Protein AF-A0A7C1PK20-F1 (afdb_monomer)

Radius of gyration: 32.22 Å; Cα contacts (8 Å, |Δi|>4): 128; chains: 1; bounding box: 62×64×86 Å

Structure (mmCIF, N/CA/C/O backbone):
data_AF-A0A7C1PK20-F1
#
_entry.id   AF-A0A7C1PK20-F1
#
loop_
_atom_site.group_PDB
_atom_site.id
_atom_site.type_symbol
_atom_site.label_atom_id
_atom_site.label_alt_id
_atom_site.label_comp_id
_atom_site.label_asym_id
_atom_site.label_entity_id
_atom_site.label_seq_id
_atom_site.pdbx_PDB_ins_code
_atom_site.Cartn_x
_atom_site.Cartn_y
_atom_site.Cartn_z
_atom_site.occupancy
_atom_site.B_iso_or_equiv
_atom_site.auth_seq_id
_atom_site.auth_comp_id
_atom_site.auth_asym_id
_atom_site.auth_atom_id
_atom_site.pdbx_PDB_model_num
ATOM 1 N N . MET A 1 1 ? 30.740 -39.767 -15.415 1.00 34.78 1 MET A N 1
ATOM 2 C CA . MET A 1 1 ? 29.292 -39.474 -15.406 1.00 34.78 1 MET A CA 1
ATOM 3 C C . MET A 1 1 ? 29.112 -37.977 -15.577 1.00 34.78 1 MET A C 1
ATOM 5 O O . MET A 1 1 ? 29.364 -37.230 -14.644 1.00 34.78 1 MET A O 1
ATOM 9 N N . SER A 1 2 ? 28.795 -37.550 -16.795 1.00 33.44 2 SER A N 1
ATOM 10 C CA . SER A 1 2 ? 28.497 -36.165 -17.160 1.00 33.44 2 SER A CA 1
ATOM 11 C C . SER A 1 2 ? 27.065 -35.822 -16.744 1.00 33.44 2 SER A C 1
ATOM 13 O O . SER A 1 2 ? 26.128 -36.564 -17.034 1.00 33.44 2 SER A O 1
ATOM 15 N N . THR A 1 3 ? 26.887 -34.710 -16.039 1.00 35.94 3 THR A N 1
ATOM 16 C CA . THR A 1 3 ? 25.574 -34.170 -15.678 1.00 35.94 3 THR A CA 1
ATOM 17 C C . THR A 1 3 ? 24.864 -33.675 -16.944 1.00 35.94 3 THR A C 1
ATOM 19 O O . THR A 1 3 ? 25.232 -32.666 -17.534 1.00 35.94 3 THR A O 1
ATOM 22 N N . LEU A 1 4 ? 23.848 -34.423 -17.387 1.00 41.00 4 LEU A N 1
ATOM 23 C CA . LEU A 1 4 ? 23.085 -34.233 -18.635 1.00 41.00 4 LEU A CA 1
ATOM 24 C C . LEU A 1 4 ? 22.113 -33.038 -18.636 1.00 41.00 4 LEU A C 1
ATOM 26 O O . LEU A 1 4 ? 21.343 -32.873 -19.579 1.00 41.00 4 LEU A O 1
ATOM 30 N N . PHE A 1 5 ? 22.154 -32.185 -17.615 1.00 42.69 5 PHE A N 1
ATOM 31 C CA . PHE A 1 5 ? 21.331 -30.983 -17.556 1.00 42.69 5 PHE A CA 1
ATOM 32 C C . PHE A 1 5 ? 22.208 -29.782 -17.208 1.00 42.69 5 PHE A C 1
ATOM 34 O O . PHE A 1 5 ? 22.742 -29.729 -16.097 1.00 42.69 5 PHE A O 1
ATOM 41 N N . PRO A 1 6 ? 22.362 -28.798 -18.112 1.00 36.88 6 PRO A N 1
ATOM 42 C CA . PRO A 1 6 ? 22.915 -27.515 -17.726 1.00 36.88 6 PRO A CA 1
ATOM 43 C C . PRO A 1 6 ? 21.894 -26.822 -16.815 1.00 36.88 6 PRO A C 1
ATOM 45 O O . PRO A 1 6 ? 20.943 -26.196 -17.280 1.00 36.88 6 PRO A O 1
ATOM 48 N N . THR A 1 7 ? 22.079 -26.913 -15.498 1.00 43.47 7 THR A N 1
ATOM 49 C CA . THR A 1 7 ? 21.429 -26.026 -14.521 1.00 43.47 7 THR A CA 1
ATOM 50 C C . THR A 1 7 ? 22.081 -24.648 -14.605 1.00 43.47 7 THR A C 1
ATOM 52 O O . THR A 1 7 ? 22.814 -24.228 -13.716 1.00 43.47 7 THR A O 1
ATOM 55 N N . ALA A 1 8 ? 21.886 -23.966 -15.728 1.00 44.94 8 ALA A N 1
ATOM 56 C CA . ALA A 1 8 ? 22.454 -22.652 -15.983 1.00 44.94 8 ALA A CA 1
ATOM 57 C C . ALA A 1 8 ? 21.445 -21.783 -16.731 1.00 44.94 8 ALA A C 1
ATOM 59 O O . ALA A 1 8 ? 21.635 -21.433 -17.890 1.00 44.94 8 ALA A O 1
ATOM 60 N N . LYS A 1 9 ? 20.366 -21.420 -16.038 1.00 47.28 9 LYS A N 1
ATOM 61 C CA . LYS A 1 9 ? 19.758 -20.097 -16.182 1.00 47.28 9 LYS A CA 1
ATOM 62 C C . LYS A 1 9 ? 19.354 -19.633 -14.791 1.00 47.28 9 LYS A C 1
ATOM 64 O O . LYS A 1 9 ? 18.218 -19.819 -14.365 1.00 47.28 9 LYS A O 1
ATOM 69 N N . SER A 1 10 ? 20.306 -19.043 -14.069 1.00 49.47 10 SER A N 1
ATOM 70 C CA . SER A 1 10 ? 19.999 -18.064 -13.027 1.00 49.47 10 SER A CA 1
ATOM 71 C C . SER A 1 10 ? 19.355 -16.867 -13.725 1.00 49.47 10 SER A C 1
ATOM 73 O O . SER A 1 10 ? 19.982 -15.853 -14.019 1.00 49.47 10 SER A O 1
ATOM 75 N N . THR A 1 11 ? 18.116 -17.043 -14.158 1.00 58.38 11 THR A N 1
ATOM 76 C CA . THR A 1 11 ? 17.331 -15.938 -14.666 1.00 58.38 11 THR A CA 1
ATOM 77 C C . THR A 1 11 ? 17.012 -15.130 -13.423 1.00 58.38 11 THR A C 1
ATOM 79 O O . THR A 1 11 ? 16.334 -15.653 -12.542 1.00 58.38 11 THR A O 1
ATOM 82 N N . ASP A 1 12 ? 17.525 -13.902 -13.326 1.00 70.31 12 ASP A N 1
ATOM 83 C CA . ASP A 1 12 ? 17.161 -12.902 -12.306 1.00 70.31 12 ASP A CA 1
ATOM 84 C C . ASP A 1 12 ? 15.683 -12.483 -12.464 1.00 70.31 12 ASP A C 1
ATOM 86 O O . ASP A 1 12 ? 15.336 -11.316 -12.651 1.00 70.31 12 ASP A O 1
ATOM 90 N N . LEU A 1 13 ? 14.805 -13.479 -12.523 1.00 75.94 13 LEU A N 1
ATOM 91 C CA . LEU A 1 13 ? 13.394 -13.389 -12.803 1.00 75.94 13 LEU A CA 1
ATOM 92 C C . LEU A 1 13 ? 12.681 -13.388 -11.460 1.00 75.94 13 LEU A C 1
ATOM 94 O O . LEU A 1 13 ? 12.683 -14.382 -10.737 1.00 75.94 13 LEU A O 1
ATOM 98 N N . ILE A 1 14 ? 12.054 -12.267 -11.138 1.00 82.44 14 ILE A N 1
ATOM 99 C CA . ILE A 1 14 ? 11.291 -12.108 -9.910 1.00 82.44 14 ILE A CA 1
ATOM 100 C C . ILE A 1 14 ? 9.874 -12.632 -10.177 1.00 82.44 14 ILE A C 1
ATOM 102 O O . ILE A 1 14 ? 9.172 -12.080 -11.033 1.00 82.44 14 ILE A O 1
ATOM 106 N N . PRO A 1 15 ? 9.427 -13.704 -9.496 1.00 83.69 15 PRO A N 1
ATOM 107 C CA . PRO A 1 15 ? 8.115 -14.289 -9.733 1.00 83.69 15 PRO A CA 1
ATOM 108 C C . PRO A 1 15 ? 7.006 -13.442 -9.095 1.00 83.69 15 PRO A C 1
ATOM 110 O O . PRO A 1 15 ? 6.946 -13.263 -7.879 1.00 83.69 15 PRO A O 1
ATOM 113 N N . ILE A 1 16 ? 6.049 -12.987 -9.906 1.00 81.69 16 ILE A N 1
ATOM 114 C CA . ILE A 1 16 ? 4.949 -12.103 -9.461 1.00 81.69 16 ILE A CA 1
ATOM 115 C C . ILE A 1 16 ? 3.648 -12.886 -9.228 1.00 81.69 16 ILE A C 1
ATOM 117 O O . ILE A 1 16 ? 2.689 -12.384 -8.641 1.00 81.69 16 ILE A O 1
ATOM 121 N N . GLY A 1 17 ? 3.651 -14.178 -9.562 1.00 79.25 17 GLY A N 1
ATOM 122 C CA . GLY A 1 17 ? 2.526 -15.098 -9.387 1.00 79.25 17 GLY A CA 1
ATOM 123 C C . GLY A 1 17 ? 1.816 -15.407 -10.703 1.00 79.25 17 GLY A C 1
ATOM 124 O O . GLY A 1 17 ? 2.102 -14.797 -11.726 1.00 79.25 17 GLY A O 1
ATOM 125 N N . ASN A 1 18 ? 0.918 -16.397 -10.685 1.00 79.69 18 ASN A N 1
ATOM 126 C CA . ASN A 1 18 ? 0.124 -16.839 -11.844 1.00 79.69 18 ASN A CA 1
ATOM 127 C C . ASN A 1 18 ? 0.954 -17.189 -13.102 1.00 79.69 18 ASN A C 1
ATOM 129 O O . ASN A 1 18 ? 0.490 -17.019 -14.226 1.00 79.69 18 ASN A O 1
ATOM 133 N N . GLY A 1 19 ? 2.192 -17.667 -12.920 1.00 80.44 19 GLY A N 1
ATOM 134 C CA . GLY A 1 19 ? 3.103 -17.984 -14.027 1.00 80.44 19 GLY A CA 1
ATOM 135 C C . GLY A 1 19 ? 3.762 -16.764 -14.680 1.00 80.44 19 GLY A C 1
ATOM 136 O O . GLY A 1 19 ? 4.384 -16.910 -15.732 1.00 80.44 19 GLY A O 1
ATOM 137 N N . PHE A 1 20 ? 3.642 -15.578 -14.075 1.00 85.25 20 PHE A N 1
ATOM 138 C CA . PHE A 1 20 ? 4.279 -14.349 -14.539 1.00 85.25 20 PHE A CA 1
ATOM 139 C C . PHE A 1 20 ? 5.549 -14.021 -13.754 1.00 85.25 20 PHE A C 1
ATOM 141 O O . PHE A 1 20 ? 5.626 -14.229 -12.537 1.00 85.25 20 PHE A O 1
ATOM 148 N N . GLY A 1 21 ? 6.526 -13.455 -14.458 1.00 84.94 21 GLY A N 1
ATOM 149 C CA . GLY A 1 21 ? 7.778 -12.974 -13.885 1.00 84.94 21 GLY A CA 1
ATOM 150 C C . GLY A 1 21 ? 8.215 -11.654 -14.510 1.00 84.94 21 GLY A C 1
ATOM 151 O O . GLY A 1 21 ? 7.897 -11.374 -15.667 1.00 84.94 21 GLY A O 1
ATOM 152 N N . LEU A 1 22 ? 8.941 -10.847 -13.739 1.00 85.69 22 LEU A N 1
ATOM 153 C CA . LEU A 1 22 ? 9.624 -9.659 -14.247 1.00 85.69 22 LEU A CA 1
ATOM 154 C C . LEU A 1 22 ? 11.127 -9.834 -14.141 1.00 85.69 22 LEU A C 1
ATOM 156 O O . LEU A 1 22 ? 11.630 -10.370 -13.157 1.00 85.69 22 LEU A O 1
ATOM 160 N N . LYS A 1 23 ? 11.837 -9.320 -15.138 1.00 85.19 23 LYS A N 1
ATOM 161 C CA . LYS A 1 23 ? 13.286 -9.174 -15.108 1.00 85.19 23 LYS A CA 1
ATOM 162 C C . LYS A 1 23 ? 13.633 -7.711 -15.319 1.00 85.19 23 LYS A C 1
ATOM 164 O O . LYS A 1 23 ? 13.168 -7.083 -16.271 1.00 85.19 23 LYS A O 1
ATOM 169 N N . LYS A 1 24 ? 14.453 -7.161 -14.431 1.00 81.88 24 LYS A N 1
ATOM 170 C CA . LYS A 1 24 ? 14.995 -5.813 -14.584 1.00 81.88 24 LYS A CA 1
ATOM 171 C C . LYS A 1 24 ? 16.321 -5.917 -15.341 1.00 81.88 24 LYS A C 1
ATOM 173 O O . LYS A 1 24 ? 17.254 -6.545 -14.853 1.00 81.88 24 LYS A O 1
ATOM 178 N N . ILE A 1 25 ? 16.400 -5.330 -16.535 1.00 81.81 25 ILE A N 1
ATOM 179 C CA . ILE A 1 25 ? 17.646 -5.251 -17.307 1.00 81.81 25 ILE A CA 1
ATOM 180 C C . ILE A 1 25 ? 18.236 -3.855 -17.124 1.00 81.81 25 ILE A C 1
ATOM 182 O O . ILE A 1 25 ? 17.763 -2.876 -17.707 1.00 81.81 25 ILE A O 1
ATOM 186 N N . GLY A 1 26 ? 19.282 -3.775 -16.299 1.00 75.62 26 GLY A N 1
ATOM 187 C CA . GLY A 1 26 ? 19.920 -2.509 -15.937 1.00 75.62 26 GLY A CA 1
ATOM 188 C C . GLY A 1 26 ? 18.953 -1.572 -15.213 1.00 75.62 26 GLY A C 1
ATOM 189 O O . GLY A 1 26 ? 18.072 -2.023 -14.486 1.00 75.62 26 GLY A O 1
ATOM 190 N N . ASP A 1 27 ? 19.095 -0.262 -15.413 1.00 71.62 27 ASP A N 1
ATOM 191 C CA . ASP A 1 27 ? 18.178 0.729 -14.832 1.00 71.62 27 ASP A CA 1
ATOM 192 C C . ASP A 1 27 ? 17.074 1.212 -15.774 1.00 71.62 27 ASP A C 1
ATOM 194 O O . ASP A 1 27 ? 16.114 1.824 -15.300 1.00 71.62 27 ASP A O 1
ATOM 198 N N . ASP A 1 28 ? 17.163 0.887 -17.064 1.00 79.94 28 ASP A N 1
ATOM 199 C CA . ASP A 1 28 ? 16.332 1.502 -18.102 1.00 79.94 28 ASP A CA 1
ATOM 200 C C . ASP A 1 28 ? 15.231 0.602 -18.660 1.00 79.94 28 ASP A C 1
ATOM 202 O O . ASP A 1 28 ? 14.291 1.127 -19.256 1.00 79.94 28 ASP A O 1
ATOM 206 N N . ARG A 1 29 ? 15.301 -0.728 -18.504 1.00 84.75 29 ARG A N 1
ATOM 207 C CA . ARG A 1 29 ? 14.347 -1.645 -19.152 1.00 84.75 29 ARG A CA 1
ATOM 208 C C . ARG A 1 29 ? 13.825 -2.720 -18.214 1.00 84.75 29 ARG A C 1
ATOM 210 O O . ARG A 1 29 ? 14.545 -3.256 -17.373 1.00 84.75 29 ARG A O 1
ATOM 217 N N . ILE A 1 30 ? 12.551 -3.041 -18.394 1.00 87.12 30 ILE A N 1
ATOM 218 C CA . ILE A 1 30 ? 11.842 -4.085 -17.664 1.00 87.12 30 ILE A CA 1
ATOM 219 C C . ILE A 1 30 ? 11.255 -5.054 -18.679 1.00 87.12 30 ILE A C 1
ATOM 221 O O . ILE A 1 30 ? 10.560 -4.655 -19.613 1.00 87.12 30 ILE A O 1
ATOM 225 N N . GLU A 1 31 ? 11.523 -6.332 -18.476 1.00 87.94 31 GLU A N 1
ATOM 226 C CA . GLU A 1 31 ? 11.017 -7.414 -19.303 1.00 87.94 31 GLU A CA 1
ATOM 227 C C . GLU A 1 31 ? 9.953 -8.203 -18.549 1.00 87.94 31 GLU A C 1
ATOM 229 O O . GLU A 1 31 ? 10.136 -8.589 -17.393 1.00 87.94 31 GLU A O 1
ATOM 234 N N . PHE A 1 32 ? 8.835 -8.444 -19.224 1.00 86.81 32 PHE A N 1
ATOM 235 C CA . PHE A 1 32 ? 7.699 -9.189 -18.710 1.00 86.81 32 PHE A CA 1
ATOM 236 C C . PHE A 1 32 ? 7.613 -10.559 -19.349 1.00 86.81 32 PHE A C 1
ATOM 238 O O . PHE A 1 32 ? 7.551 -10.680 -20.573 1.00 86.81 32 PHE A O 1
ATOM 245 N N . TYR A 1 33 ? 7.557 -11.580 -18.503 1.00 86.00 33 TYR A N 1
ATOM 246 C CA . TYR A 1 33 ? 7.538 -12.975 -18.901 1.00 86.00 33 TYR A CA 1
ATOM 247 C C . TYR A 1 33 ? 6.261 -13.666 -18.443 1.00 86.00 33 TYR A C 1
ATOM 249 O O . TYR A 1 33 ? 5.761 -13.426 -17.343 1.00 86.00 33 TYR A O 1
ATOM 257 N N . ARG A 1 34 ? 5.788 -14.602 -19.265 1.00 84.81 34 ARG A N 1
ATOM 258 C CA . ARG A 1 34 ? 4.752 -15.577 -18.914 1.00 84.81 34 ARG A CA 1
ATOM 259 C C . ARG A 1 34 ? 5.272 -16.970 -19.243 1.00 84.81 34 ARG A C 1
ATOM 261 O O . ARG A 1 34 ? 5.561 -17.232 -20.407 1.00 84.81 34 ARG A O 1
ATOM 268 N N . PHE A 1 35 ? 5.380 -17.846 -18.245 1.00 80.31 35 PHE A N 1
ATOM 269 C CA . PHE A 1 35 ? 5.929 -19.203 -18.393 1.00 80.31 35 PHE A CA 1
ATOM 270 C C . PHE A 1 35 ? 7.219 -19.228 -19.237 1.00 80.31 35 PHE A C 1
ATOM 272 O O . PHE A 1 35 ? 7.309 -19.954 -20.222 1.00 80.31 35 PHE A O 1
ATOM 279 N N . ASP A 1 36 ? 8.180 -18.368 -18.881 1.00 77.88 36 ASP A N 1
ATOM 280 C CA . ASP A 1 36 ? 9.500 -18.249 -19.529 1.00 77.88 36 ASP A CA 1
ATOM 281 C C . ASP A 1 36 ? 9.498 -17.697 -20.974 1.00 77.88 36 ASP A C 1
ATOM 28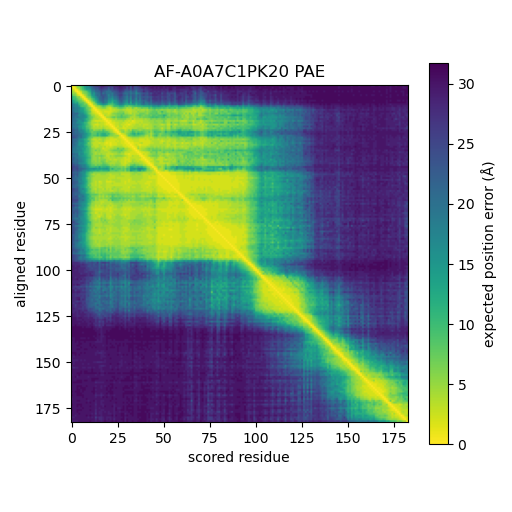3 O O . ASP A 1 36 ? 10.538 -17.592 -21.621 1.00 77.88 36 ASP A O 1
ATOM 287 N N . LYS A 1 37 ? 8.339 -17.257 -21.486 1.00 82.12 37 LYS A N 1
ATOM 288 C CA . LYS A 1 37 ? 8.231 -16.532 -22.761 1.00 82.12 37 LYS A CA 1
ATOM 289 C C . LYS A 1 37 ? 8.150 -15.029 -22.529 1.00 82.12 37 LYS A C 1
ATOM 291 O O . LYS A 1 37 ? 7.281 -14.567 -21.787 1.00 82.12 37 LYS A O 1
ATOM 296 N N . LEU A 1 38 ? 9.022 -14.277 -23.199 1.00 84.12 38 LEU A N 1
ATOM 297 C CA . LEU A 1 38 ? 8.996 -12.816 -23.204 1.00 84.12 38 LEU A CA 1
ATOM 298 C C . LEU A 1 38 ? 7.710 -12.327 -23.885 1.00 84.12 38 LEU A C 1
ATOM 300 O O . LEU A 1 38 ? 7.425 -12.693 -25.022 1.00 84.12 38 LEU A O 1
ATOM 304 N N . GLN A 1 39 ? 6.935 -11.516 -23.175 1.00 85.12 39 GLN A N 1
ATOM 305 C CA . GLN A 1 39 ? 5.681 -10.932 -23.653 1.00 85.12 39 GLN A CA 1
ATOM 306 C C . GLN A 1 39 ? 5.867 -9.471 -24.052 1.00 85.12 39 GLN A C 1
ATOM 308 O O . GLN A 1 39 ? 5.409 -9.044 -25.107 1.00 85.12 39 GLN A O 1
ATOM 313 N N . LYS A 1 40 ? 6.522 -8.687 -23.190 1.00 83.44 40 LYS A N 1
ATOM 314 C CA . LYS A 1 40 ? 6.651 -7.243 -23.380 1.00 83.44 40 LYS A CA 1
ATOM 315 C C . LYS A 1 40 ? 7.958 -6.743 -22.788 1.00 83.44 40 LYS A C 1
ATOM 317 O O . LYS A 1 40 ? 8.347 -7.162 -21.701 1.00 83.44 40 LYS A O 1
ATOM 322 N N . VAL A 1 41 ? 8.594 -5.815 -23.491 1.00 85.25 41 VAL A N 1
ATOM 323 C CA . VAL A 1 41 ? 9.715 -5.025 -22.981 1.00 85.25 41 VAL A CA 1
ATOM 324 C C . VAL A 1 41 ? 9.212 -3.602 -22.815 1.00 85.25 41 VAL A C 1
ATOM 326 O O . VAL A 1 41 ? 8.655 -3.032 -23.752 1.00 85.25 41 VAL A O 1
ATOM 329 N N . VAL A 1 42 ? 9.368 -3.046 -21.620 1.00 84.81 42 VAL A N 1
ATOM 330 C CA . VAL A 1 42 ? 8.902 -1.700 -21.289 1.00 84.81 42 VAL A CA 1
ATOM 331 C C . VAL A 1 42 ? 10.082 -0.876 -20.790 1.00 84.81 42 VAL A C 1
ATOM 333 O O . VAL A 1 42 ? 10.816 -1.331 -19.905 1.00 84.81 42 VAL A O 1
ATOM 336 N N . PRO A 1 43 ? 10.299 0.329 -21.337 1.00 82.56 43 PRO A N 1
ATOM 337 C CA . PRO A 1 43 ? 11.301 1.227 -20.800 1.00 82.56 43 PRO A CA 1
ATOM 338 C C . PRO A 1 43 ? 10.830 1.798 -19.454 1.00 82.56 43 PRO A C 1
ATOM 340 O O . PRO A 1 43 ? 9.656 2.097 -19.253 1.00 82.56 43 PRO A O 1
ATOM 343 N N . ARG A 1 44 ? 11.754 1.976 -18.510 1.00 77.00 44 ARG A N 1
ATOM 344 C CA . ARG A 1 44 ? 11.476 2.606 -17.209 1.00 77.00 44 ARG A CA 1
ATOM 345 C C . ARG A 1 44 ? 11.287 4.125 -17.338 1.00 77.00 44 ARG A C 1
ATOM 347 O O . ARG A 1 44 ? 10.635 4.741 -16.496 1.00 77.00 44 ARG A O 1
ATOM 354 N N . LYS A 1 45 ? 11.864 4.723 -18.385 1.00 76.19 45 LYS A N 1
ATOM 355 C CA . LYS A 1 45 ? 11.728 6.134 -18.777 1.00 76.19 45 LYS A CA 1
ATOM 356 C C . LYS A 1 45 ? 11.317 6.183 -20.258 1.00 76.19 45 LYS A C 1
ATOM 358 O O . LYS A 1 45 ? 12.022 5.565 -21.050 1.00 76.19 45 LYS A O 1
ATOM 363 N N . PRO A 1 46 ? 10.257 6.902 -20.669 1.00 62.56 46 PRO A N 1
ATOM 364 C CA . PRO A 1 46 ? 9.461 7.887 -19.930 1.00 62.56 46 PRO A CA 1
ATOM 365 C C . PRO A 1 46 ? 8.533 7.275 -18.869 1.00 62.56 46 PRO A C 1
ATOM 367 O O . PRO A 1 46 ? 8.158 6.109 -18.922 1.00 62.56 46 PRO A O 1
ATOM 370 N N . GLN A 1 47 ? 8.166 8.082 -17.870 1.00 76.00 47 GLN A N 1
ATOM 371 C CA . GLN A 1 47 ? 7.452 7.604 -16.679 1.00 76.00 47 GLN A CA 1
ATOM 372 C C . GLN A 1 47 ? 6.005 7.158 -16.971 1.00 76.00 47 GLN A C 1
ATOM 374 O O . GLN A 1 47 ? 5.436 6.407 -16.182 1.00 76.00 47 GLN A O 1
ATOM 379 N N . ILE A 1 48 ? 5.413 7.604 -18.086 1.00 85.38 48 ILE A N 1
ATOM 380 C CA . ILE A 1 48 ? 4.019 7.312 -18.460 1.00 85.38 48 ILE A CA 1
ATOM 381 C C . ILE A 1 48 ? 3.866 5.852 -18.897 1.00 85.38 48 ILE A C 1
ATOM 383 O O . ILE A 1 48 ? 3.046 5.140 -18.322 1.00 85.38 48 ILE A O 1
ATOM 387 N N . ASP A 1 49 ? 4.702 5.380 -19.827 1.00 86.00 49 ASP A N 1
ATOM 388 C CA . ASP A 1 49 ? 4.660 3.997 -20.329 1.00 86.00 49 ASP A CA 1
ATOM 389 C C . ASP A 1 49 ? 4.864 2.980 -19.205 1.00 86.00 49 ASP A C 1
ATOM 391 O O . ASP A 1 49 ? 4.173 1.962 -19.125 1.00 86.00 49 ASP A O 1
ATOM 395 N N . PHE A 1 50 ? 5.778 3.295 -18.285 1.00 88.38 50 PHE A N 1
ATOM 396 C CA . PHE A 1 50 ? 6.013 2.493 -17.094 1.00 88.38 50 PHE A CA 1
ATOM 397 C C . PHE A 1 50 ? 4.784 2.448 -16.172 1.00 88.38 50 PHE A C 1
ATOM 399 O O . PHE A 1 50 ? 4.395 1.371 -15.722 1.00 88.38 50 PHE A O 1
ATOM 406 N N . ARG A 1 51 ? 4.137 3.590 -15.902 1.00 88.8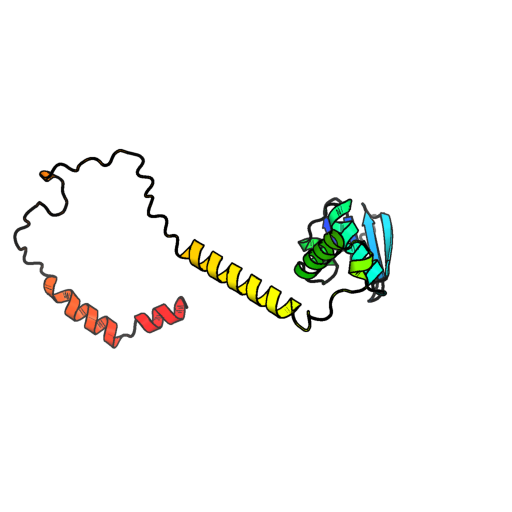1 51 ARG A N 1
ATOM 407 C CA . ARG A 1 51 ? 2.922 3.644 -15.067 1.00 88.81 51 ARG A CA 1
ATOM 408 C C . ARG A 1 51 ? 1.762 2.881 -15.697 1.00 88.81 51 ARG A C 1
ATOM 410 O O . ARG A 1 51 ? 1.101 2.117 -14.999 1.00 88.81 51 ARG A O 1
ATOM 417 N N . LEU A 1 52 ? 1.548 3.049 -17.002 1.00 90.19 52 LEU A N 1
ATOM 418 C CA . LEU A 1 52 ? 0.535 2.308 -17.754 1.00 90.19 52 LEU A CA 1
ATOM 419 C C . LEU A 1 52 ? 0.782 0.804 -17.667 1.00 90.19 52 LEU A C 1
ATOM 421 O O . LEU A 1 52 ? -0.132 0.044 -17.366 1.00 90.19 52 LEU A O 1
ATOM 425 N N . PHE A 1 53 ? 2.036 0.379 -17.827 1.00 90.88 53 PHE A N 1
ATOM 426 C CA . PHE A 1 53 ? 2.406 -1.022 -17.675 1.00 90.88 53 PHE A CA 1
ATOM 427 C C . PHE A 1 53 ? 2.103 -1.566 -16.270 1.00 90.88 53 PHE A C 1
ATOM 429 O O . PHE A 1 53 ? 1.545 -2.652 -16.141 1.00 90.88 53 PHE A O 1
ATOM 436 N N . VAL A 1 54 ? 2.411 -0.813 -15.211 1.00 89.81 54 VAL A N 1
ATOM 437 C CA . VAL A 1 54 ? 2.093 -1.212 -13.828 1.00 89.81 54 VAL A CA 1
ATOM 438 C C . VAL A 1 54 ? 0.580 -1.344 -13.606 1.00 89.81 54 VAL A C 1
ATOM 440 O O . VAL A 1 54 ? 0.135 -2.283 -12.943 1.00 89.81 54 VAL A O 1
ATOM 443 N N . ILE A 1 55 ? -0.215 -0.440 -14.182 1.00 89.94 55 ILE A N 1
ATOM 444 C CA . ILE A 1 55 ? -1.682 -0.488 -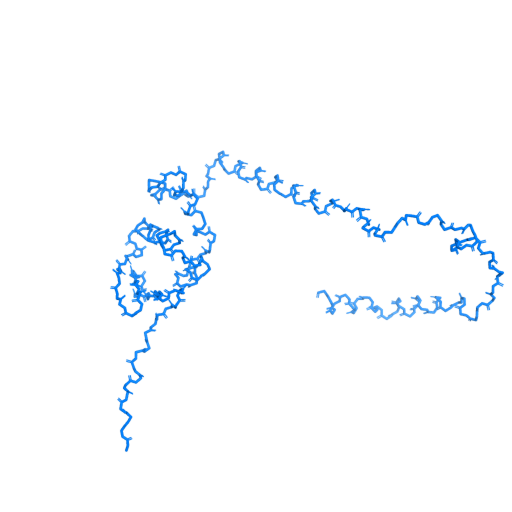14.119 1.00 89.94 55 ILE A CA 1
ATOM 445 C C . ILE A 1 55 ? -2.223 -1.716 -14.862 1.00 89.94 55 ILE A C 1
ATOM 447 O O . ILE A 1 55 ? -3.071 -2.426 -14.316 1.00 89.94 55 ILE A O 1
ATOM 451 N N . ASP A 1 56 ? -1.692 -2.021 -16.049 1.00 90.69 56 ASP A N 1
ATOM 452 C CA . ASP A 1 56 ? -2.048 -3.223 -16.810 1.00 90.69 56 ASP A CA 1
ATOM 453 C C . ASP A 1 56 ? -1.756 -4.502 -16.013 1.00 90.69 56 ASP A C 1
ATOM 455 O O . ASP A 1 56 ? -2.595 -5.404 -15.961 1.00 90.69 56 ASP A O 1
ATOM 459 N N . LEU A 1 57 ? -0.599 -4.584 -15.343 1.00 89.00 57 LEU A N 1
ATOM 460 C CA . LEU A 1 57 ? -0.248 -5.719 -14.478 1.00 89.00 57 LEU A CA 1
ATOM 461 C C . LEU A 1 57 ? -1.267 -5.928 -13.352 1.00 89.00 57 LEU A C 1
ATOM 463 O O . LEU A 1 57 ? -1.650 -7.063 -13.062 1.00 89.00 57 LEU A O 1
ATOM 467 N N . ALA A 1 58 ? -1.722 -4.843 -12.726 1.00 89.00 58 ALA A N 1
ATOM 468 C CA . ALA A 1 58 ? -2.673 -4.915 -11.625 1.00 89.00 58 ALA A CA 1
ATOM 469 C C . ALA A 1 58 ? -4.099 -5.252 -12.096 1.00 89.00 58 ALA A C 1
ATOM 471 O O . ALA A 1 58 ? -4.769 -6.065 -11.461 1.00 89.00 58 ALA A O 1
ATOM 472 N N . ARG A 1 59 ? -4.568 -4.649 -13.198 1.00 88.00 59 ARG A N 1
ATOM 473 C CA . ARG A 1 59 ? -5.960 -4.769 -13.663 1.00 88.00 59 ARG A CA 1
ATOM 474 C C . ARG A 1 59 ? -6.175 -5.946 -14.611 1.00 88.00 59 ARG A C 1
ATOM 476 O O . ARG A 1 59 ? -7.072 -6.749 -14.382 1.00 88.00 59 ARG A O 1
ATOM 483 N N . SER A 1 60 ? -5.363 -6.049 -15.659 1.00 84.81 60 SER A N 1
ATOM 484 C CA . SER A 1 60 ? -5.562 -7.015 -16.748 1.00 84.81 60 SER A CA 1
ATOM 485 C C . SER A 1 60 ? -5.060 -8.406 -16.375 1.00 84.81 60 SER A C 1
ATOM 487 O O . SER A 1 60 ? -5.685 -9.407 -16.710 1.00 84.81 60 SER A O 1
ATOM 489 N N . TYR A 1 61 ? -3.946 -8.475 -15.644 1.00 82.75 61 TYR A N 1
ATOM 490 C CA . TYR A 1 61 ? -3.342 -9.741 -15.218 1.00 82.75 61 TYR A CA 1
ATOM 491 C C . TYR A 1 61 ? -3.723 -10.150 -13.785 1.00 82.75 61 TYR A C 1
ATOM 493 O O . TYR A 1 61 ? -3.303 -11.213 -13.324 1.00 82.75 61 TYR A O 1
ATOM 501 N N . ALA A 1 62 ? -4.519 -9.323 -13.089 1.00 83.50 62 ALA A N 1
ATOM 502 C CA . ALA A 1 62 ? -4.989 -9.538 -11.717 1.00 83.50 62 ALA A CA 1
ATOM 503 C C . ALA A 1 62 ? -3.861 -9.921 -10.734 1.00 83.50 62 ALA A C 1
ATOM 505 O O . ALA A 1 62 ? -4.025 -10.768 -9.849 1.00 83.50 62 ALA A O 1
ATOM 506 N N . LEU A 1 63 ? -2.678 -9.324 -10.909 1.00 86.25 63 LEU A N 1
ATOM 507 C CA . LEU A 1 63 ? -1.504 -9.628 -10.098 1.00 86.25 63 LEU A CA 1
ATOM 508 C C . LEU A 1 63 ? -1.545 -8.883 -8.759 1.00 86.25 63 LEU A C 1
ATOM 510 O O . LEU A 1 63 ? -2.042 -7.762 -8.638 1.00 86.25 63 LEU A O 1
ATOM 514 N N . LYS A 1 64 ? -0.978 -9.504 -7.721 1.00 89.19 64 LYS A N 1
ATOM 515 C CA . LYS A 1 64 ? -0.949 -8.918 -6.375 1.00 89.19 64 LYS A CA 1
ATOM 516 C C . LYS A 1 64 ? -0.035 -7.689 -6.350 1.00 89.19 64 LYS A C 1
ATOM 518 O O . LYS A 1 64 ? 1.164 -7.809 -6.597 1.00 89.19 64 LYS A O 1
ATOM 523 N N . LYS A 1 65 ? -0.576 -6.538 -5.932 1.00 89.88 65 LYS A N 1
ATOM 524 C CA . LYS A 1 65 ? 0.146 -5.251 -5.843 1.00 89.88 65 LYS A CA 1
ATOM 525 C C . LYS A 1 65 ? 1.450 -5.341 -5.040 1.00 89.88 65 LYS A C 1
ATOM 527 O O . LYS A 1 65 ? 2.449 -4.773 -5.457 1.00 89.88 65 LYS A O 1
ATOM 532 N N . ASN A 1 66 ? 1.468 -6.117 -3.951 1.00 89.25 66 ASN A N 1
ATOM 533 C CA . ASN A 1 66 ? 2.672 -6.340 -3.135 1.00 89.25 66 ASN A CA 1
ATOM 534 C C . ASN A 1 66 ? 3.826 -6.950 -3.944 1.00 89.25 66 ASN A C 1
ATOM 536 O O . ASN A 1 66 ? 4.960 -6.507 -3.825 1.00 89.25 66 ASN A O 1
ATOM 540 N N . LYS A 1 67 ? 3.531 -7.940 -4.794 1.00 88.50 67 LYS A N 1
ATOM 541 C CA . LYS A 1 67 ? 4.554 -8.628 -5.590 1.00 88.50 67 LYS A CA 1
ATOM 542 C C . LYS A 1 67 ? 5.060 -7.761 -6.738 1.00 88.50 67 LYS A C 1
ATOM 544 O O . LYS A 1 67 ? 6.237 -7.802 -7.066 1.00 88.50 67 LYS A O 1
ATOM 549 N N . ILE A 1 68 ? 4.176 -6.955 -7.329 1.00 88.62 68 ILE A N 1
ATOM 550 C CA . ILE A 1 68 ? 4.562 -5.953 -8.331 1.00 88.62 68 ILE A CA 1
ATOM 551 C C . ILE A 1 68 ? 5.485 -4.907 -7.692 1.00 88.62 68 ILE A C 1
ATOM 553 O O . ILE A 1 68 ? 6.516 -4.569 -8.266 1.00 88.62 68 ILE A O 1
ATOM 557 N N . 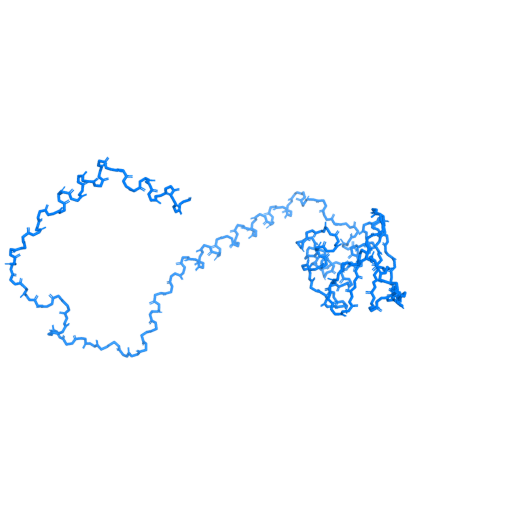ALA A 1 69 ? 5.127 -4.424 -6.499 1.00 89.25 69 ALA A N 1
ATOM 558 C CA . ALA A 1 69 ? 5.897 -3.446 -5.739 1.00 89.25 69 ALA A CA 1
ATOM 559 C C . ALA A 1 69 ? 7.313 -3.945 -5.424 1.00 89.25 69 ALA A C 1
ATOM 561 O O . ALA A 1 69 ? 8.286 -3.249 -5.709 1.00 89.25 69 ALA A O 1
ATOM 562 N N . GLU A 1 70 ? 7.422 -5.174 -4.918 1.00 88.19 70 GLU A N 1
ATOM 563 C CA . GLU A 1 70 ? 8.694 -5.835 -4.625 1.00 88.19 70 GLU A CA 1
ATOM 564 C C . GLU A 1 70 ? 9.544 -6.026 -5.889 1.00 88.19 70 GLU A C 1
ATOM 566 O O . GLU A 1 70 ? 10.705 -5.626 -5.919 1.00 88.19 70 GLU A O 1
ATOM 571 N N . ALA A 1 71 ? 8.952 -6.544 -6.970 1.00 86.00 71 ALA A N 1
ATOM 572 C CA . ALA A 1 71 ? 9.674 -6.817 -8.211 1.00 86.00 71 ALA A CA 1
ATOM 573 C C . ALA A 1 71 ? 10.179 -5.556 -8.929 1.00 86.00 71 ALA A C 1
ATOM 575 O O . ALA A 1 71 ? 11.203 -5.589 -9.608 1.00 86.00 71 ALA A O 1
ATOM 576 N N . LEU A 1 72 ? 9.453 -4.444 -8.805 1.00 84.94 72 LEU A N 1
ATOM 577 C CA . LEU A 1 72 ? 9.785 -3.181 -9.467 1.00 84.94 72 LEU A CA 1
ATOM 578 C C . LEU A 1 72 ? 10.502 -2.179 -8.550 1.00 84.94 72 LEU A C 1
ATOM 580 O O . LEU A 1 72 ? 10.930 -1.127 -9.029 1.00 84.94 72 LEU A O 1
ATOM 584 N N . GLY A 1 73 ? 10.639 -2.483 -7.255 1.00 85.00 73 GLY A N 1
ATOM 585 C CA . GLY A 1 73 ? 11.236 -1.585 -6.265 1.00 85.00 73 GLY A CA 1
ATOM 586 C C . GLY A 1 73 ? 10.459 -0.275 -6.089 1.00 85.00 73 GLY A C 1
ATOM 587 O O . GLY A 1 73 ? 11.062 0.786 -5.939 1.00 85.00 73 GLY A O 1
ATOM 588 N N . ILE A 1 74 ? 9.127 -0.326 -6.165 1.00 88.31 74 ILE A N 1
ATOM 589 C CA . ILE A 1 74 ? 8.223 0.825 -5.990 1.00 88.31 74 ILE A CA 1
ATOM 590 C C . ILE A 1 74 ? 7.334 0.618 -4.767 1.00 88.31 74 ILE A C 1
ATOM 592 O O . ILE A 1 74 ? 6.995 -0.509 -4.421 1.00 88.31 74 ILE A O 1
ATOM 596 N N . SER A 1 75 ? 6.914 1.706 -4.117 1.00 87.88 75 SER A N 1
ATOM 597 C CA . SER A 1 75 ? 5.961 1.605 -3.008 1.00 87.88 75 SER A CA 1
ATOM 598 C C . SER A 1 75 ? 4.606 1.109 -3.512 1.00 87.88 75 SER A C 1
ATOM 600 O O . SER A 1 75 ? 4.077 1.618 -4.503 1.00 87.88 75 SER A O 1
ATOM 602 N N . ARG A 1 76 ? 3.997 0.168 -2.781 1.00 88.62 76 ARG A N 1
ATOM 603 C CA . ARG A 1 76 ? 2.612 -0.273 -3.013 1.00 88.62 76 ARG A CA 1
ATOM 604 C C . ARG A 1 76 ? 1.649 0.918 -3.083 1.00 88.62 76 ARG A C 1
ATOM 606 O O . ARG A 1 76 ? 0.793 0.952 -3.959 1.00 88.62 76 ARG A O 1
ATOM 613 N N . GLN A 1 77 ? 1.837 1.915 -2.219 1.00 85.88 77 GLN A N 1
ATOM 614 C CA . GLN A 1 77 ? 0.997 3.112 -2.176 1.00 85.88 77 GLN A CA 1
ATOM 615 C C . GLN A 1 77 ? 1.078 3.930 -3.474 1.00 85.88 77 GLN A C 1
ATOM 617 O O . GLN A 1 77 ? 0.102 4.554 -3.879 1.00 85.88 77 GLN A O 1
ATOM 622 N N . SER A 1 78 ? 2.226 3.919 -4.159 1.00 87.50 78 SER A N 1
ATOM 623 C CA . SER A 1 78 ? 2.362 4.576 -5.463 1.00 87.50 78 SER A CA 1
ATOM 624 C C . SER A 1 78 ? 1.535 3.873 -6.538 1.00 87.50 78 SER A C 1
ATOM 626 O O . SER A 1 78 ? 0.939 4.551 -7.368 1.00 87.50 78 SER A O 1
ATOM 628 N N . ILE A 1 79 ? 1.461 2.538 -6.496 1.00 90.00 79 ILE A N 1
ATOM 629 C CA . ILE A 1 79 ? 0.608 1.745 -7.393 1.00 90.00 79 ILE A CA 1
ATOM 630 C C . ILE A 1 79 ? -0.865 2.090 -7.156 1.00 90.00 79 ILE A C 1
ATOM 632 O O . ILE A 1 79 ? -1.595 2.309 -8.119 1.00 90.00 79 ILE A O 1
ATOM 636 N N . ASP A 1 80 ? -1.283 2.175 -5.890 1.00 88.94 80 ASP A N 1
ATOM 637 C CA . ASP A 1 80 ? -2.649 2.559 -5.519 1.00 88.94 80 ASP A CA 1
ATOM 638 C C . ASP A 1 80 ? -2.988 3.969 -6.033 1.00 88.94 80 ASP A C 1
ATOM 640 O O . ASP A 1 80 ? -3.960 4.135 -6.762 1.00 88.94 80 ASP A O 1
ATOM 644 N N . ASN A 1 81 ? -2.111 4.952 -5.803 1.00 87.88 81 ASN A N 1
ATOM 645 C CA . ASN A 1 81 ? -2.295 6.315 -6.308 1.00 87.88 81 ASN A CA 1
ATOM 646 C C . ASN A 1 81 ? -2.415 6.371 -7.844 1.00 87.88 81 ASN A C 1
ATOM 648 O O . ASN A 1 81 ? -3.258 7.081 -8.384 1.00 87.88 81 ASN A O 1
ATOM 652 N N . TRP A 1 82 ? -1.589 5.620 -8.580 1.00 89.88 82 TRP A N 1
ATOM 653 C CA . TRP A 1 82 ? -1.689 5.589 -10.044 1.00 89.88 82 TRP A CA 1
ATOM 654 C C . TRP A 1 82 ? -2.979 4.933 -10.530 1.00 89.88 82 TRP A C 1
ATOM 656 O O . TRP A 1 82 ? -3.551 5.409 -11.507 1.00 89.88 82 TRP A O 1
ATOM 666 N N . LEU A 1 83 ? -3.450 3.882 -9.855 1.00 90.44 83 LEU A N 1
ATOM 667 C CA . LEU A 1 83 ? -4.741 3.264 -10.155 1.00 90.44 83 LEU A CA 1
ATOM 668 C C . LEU A 1 83 ? -5.897 4.240 -9.913 1.00 90.44 83 LEU A C 1
ATOM 670 O O . LEU A 1 83 ? -6.775 4.342 -10.766 1.00 90.44 83 LEU A O 1
ATOM 674 N N . ASP A 1 84 ? -5.863 4.989 -8.811 1.00 87.56 84 ASP A N 1
ATOM 675 C CA . ASP A 1 84 ? -6.898 5.967 -8.465 1.00 87.56 84 ASP A CA 1
ATOM 676 C C . ASP A 1 84 ? -6.928 7.131 -9.463 1.00 87.56 84 ASP A C 1
ATOM 678 O O . ASP A 1 84 ? -7.986 7.489 -9.987 1.00 87.56 84 ASP A O 1
ATOM 682 N N . ILE A 1 85 ? -5.756 7.685 -9.797 1.00 86.62 85 ILE A N 1
ATOM 683 C CA . ILE A 1 85 ? -5.620 8.741 -10.810 1.00 86.62 85 ILE A CA 1
ATOM 684 C C . ILE A 1 85 ? -6.120 8.243 -12.168 1.00 86.62 85 ILE A C 1
ATOM 686 O O . ILE A 1 85 ? -6.860 8.952 -12.850 1.00 86.62 85 ILE A O 1
ATOM 690 N N . TYR A 1 86 ? -5.742 7.026 -12.559 1.00 89.75 86 TYR A N 1
ATOM 691 C CA . TYR A 1 86 ? -6.174 6.436 -13.821 1.00 89.75 86 TYR A CA 1
ATOM 692 C C . TYR A 1 86 ? -7.683 6.177 -13.849 1.00 89.75 86 TYR A C 1
ATOM 694 O O . TYR A 1 86 ? -8.318 6.384 -14.878 1.00 89.75 86 TYR A O 1
ATOM 702 N N . HIS A 1 87 ? -8.283 5.780 -12.725 1.00 88.12 87 HIS A N 1
ATOM 703 C CA . HIS A 1 87 ? -9.731 5.619 -12.619 1.00 88.12 87 HIS A CA 1
ATOM 704 C C . HIS A 1 87 ? -10.473 6.958 -12.760 1.00 88.12 87 HIS A C 1
ATOM 706 O O . HIS A 1 87 ? -11.536 7.005 -13.373 1.00 88.12 87 HIS A O 1
ATOM 712 N N . GLN A 1 88 ? -9.927 8.047 -12.210 1.00 84.75 88 GLN A N 1
ATOM 713 C CA . GLN A 1 88 ? -10.561 9.371 -12.247 1.00 84.75 88 GLN A CA 1
ATOM 714 C C . GLN A 1 88 ? -10.378 10.104 -13.583 1.00 84.75 88 GLN A C 1
ATOM 716 O O . GLN A 1 88 ? -11.311 10.738 -14.066 1.00 84.75 88 GLN A O 1
ATOM 721 N N . TYR A 1 89 ? -9.180 10.044 -14.166 1.00 84.75 89 TYR A N 1
ATOM 722 C CA . TYR A 1 89 ? -8.782 10.899 -15.292 1.00 84.75 89 TYR A CA 1
ATOM 723 C C . TYR A 1 89 ? -8.305 10.113 -16.523 1.00 84.75 89 TYR A C 1
ATOM 725 O O . TYR A 1 89 ? -7.995 10.711 -17.549 1.00 84.75 89 TYR A O 1
ATOM 733 N N . GLY A 1 90 ? -8.228 8.781 -16.458 1.00 87.25 90 GLY A N 1
ATOM 734 C CA . GLY A 1 90 ? -7.713 7.952 -17.547 1.00 87.25 90 GLY A CA 1
ATOM 735 C C . GLY A 1 90 ? -6.214 8.149 -17.793 1.00 87.25 90 GLY A C 1
ATOM 736 O O . GLY A 1 90 ? -5.436 8.428 -16.879 1.00 87.25 90 GLY A O 1
ATOM 737 N N . ILE A 1 91 ? -5.792 7.987 -19.051 1.00 85.06 91 ILE A N 1
ATOM 738 C CA . ILE A 1 91 ? -4.375 8.063 -19.451 1.00 85.06 91 ILE A CA 1
ATOM 739 C C . ILE A 1 91 ? -3.806 9.475 -19.229 1.00 85.06 91 ILE A C 1
ATOM 741 O O . ILE A 1 91 ? -2.680 9.609 -18.754 1.00 85.06 91 ILE A O 1
ATOM 745 N N . SER A 1 92 ? -4.593 10.525 -19.490 1.00 82.19 92 SER A N 1
ATOM 746 C CA . SER A 1 92 ? -4.159 11.924 -19.350 1.00 82.19 92 SER A CA 1
ATOM 747 C C . SER A 1 92 ? -3.820 12.306 -17.903 1.00 82.19 92 SER A C 1
ATOM 749 O O . SER A 1 92 ? -2.948 13.142 -17.667 1.00 82.19 92 SER A O 1
ATOM 751 N N . GLY A 1 93 ? -4.434 11.648 -16.914 1.00 80.06 93 GLY A N 1
ATOM 752 C CA . GLY A 1 93 ? -4.089 11.831 -15.501 1.00 80.06 93 GLY A CA 1
ATOM 753 C C . GLY A 1 93 ? -2.681 11.353 -15.140 1.00 80.06 93 GLY A C 1
ATOM 754 O O . GLY A 1 93 ? -2.067 11.874 -14.209 1.00 80.06 93 GLY A O 1
ATOM 755 N N . LEU A 1 94 ? -2.138 10.383 -15.881 1.00 81.00 94 LEU A N 1
ATOM 756 C CA . LEU A 1 94 ? -0.829 9.791 -15.595 1.00 81.00 94 LEU A CA 1
ATOM 757 C C . LEU A 1 94 ? 0.340 10.636 -16.101 1.00 81.00 94 LEU A C 1
ATOM 759 O O . LEU A 1 94 ? 1.454 10.473 -15.593 1.00 81.00 94 LEU A O 1
ATOM 763 N N . GLU A 1 95 ? 0.102 11.533 -17.059 1.00 75.81 95 GLU A N 1
ATOM 764 C CA . GLU A 1 95 ? 1.108 12.481 -17.553 1.00 75.81 95 GLU A CA 1
ATOM 765 C C . GLU A 1 95 ? 1.458 13.513 -16.477 1.00 75.81 95 GLU A C 1
ATOM 767 O O . GLU A 1 95 ? 2.628 13.794 -16.221 1.00 75.81 95 GLU A O 1
ATOM 772 N N . ASN A 1 96 ? 0.438 13.973 -15.751 1.00 60.47 96 ASN A N 1
ATOM 773 C CA . ASN A 1 96 ? 0.541 14.964 -14.688 1.00 60.47 96 ASN A CA 1
ATOM 774 C C . ASN A 1 96 ? 0.333 14.322 -13.314 1.00 60.47 96 ASN A C 1
ATOM 776 O O . ASN A 1 96 ? -0.563 14.714 -12.568 1.00 60.47 96 ASN A O 1
ATOM 780 N N . SER A 1 97 ? 1.169 13.341 -12.944 1.00 55.56 97 SER A N 1
ATOM 781 C CA . SER A 1 97 ? 1.220 12.919 -11.536 1.00 55.56 97 SER A CA 1
ATOM 782 C C . SER A 1 97 ? 1.473 14.173 -10.706 1.00 55.56 97 SER A C 1
ATOM 784 O O . SER A 1 97 ? 2.496 14.827 -10.938 1.00 55.56 97 SER A O 1
ATOM 786 N N . PRO A 1 98 ? 0.579 14.539 -9.774 1.00 50.78 98 PRO A N 1
ATOM 787 C CA . PRO A 1 98 ? 0.714 15.797 -9.076 1.00 50.78 98 PRO A CA 1
ATOM 788 C C . PRO A 1 98 ? 2.045 15.759 -8.328 1.00 50.78 98 PRO A C 1
ATOM 790 O O . PRO A 1 98 ? 2.232 14.968 -7.401 1.00 50.78 98 PRO A O 1
ATOM 793 N N . ARG A 1 99 ? 2.988 16.617 -8.746 1.00 54.31 99 ARG A N 1
ATOM 794 C CA . ARG A 1 99 ? 3.959 17.184 -7.807 1.00 54.31 99 ARG A CA 1
ATOM 795 C C . ARG A 1 99 ? 3.122 17.613 -6.612 1.00 54.31 99 ARG A C 1
ATOM 797 O O . ARG A 1 99 ? 2.083 18.234 -6.834 1.00 54.31 99 ARG A O 1
ATOM 804 N N . THR A 1 100 ? 3.516 17.150 -5.427 1.00 50.12 100 THR A N 1
ATOM 805 C CA . THR A 1 100 ? 2.953 17.429 -4.095 1.00 50.12 100 THR A CA 1
ATOM 806 C C . THR A 1 100 ? 1.811 18.441 -4.158 1.00 50.12 100 THR A C 1
ATOM 808 O O . THR A 1 100 ? 2.101 19.566 -4.563 1.00 50.12 100 THR A O 1
ATOM 811 N N . PRO A 1 101 ? 0.549 18.095 -3.824 1.00 49.53 101 PRO A N 1
ATOM 812 C CA . PRO A 1 101 ? -0.582 18.994 -4.049 1.00 49.53 101 PRO A CA 1
ATOM 813 C C . PRO A 1 101 ? -0.255 20.347 -3.422 1.00 49.53 101 PRO A C 1
ATOM 815 O O . PRO A 1 101 ? -0.215 20.484 -2.210 1.00 49.53 101 PRO A O 1
ATOM 818 N N . THR A 1 102 ? 0.095 21.330 -4.243 1.00 44.38 102 THR A N 1
ATOM 819 C CA . THR A 1 102 ? 0.526 22.633 -3.749 1.00 44.38 102 THR A CA 1
ATOM 820 C C . THR A 1 102 ? -0.718 23.512 -3.794 1.00 44.38 102 THR A C 1
ATOM 822 O O . THR A 1 102 ? -1.372 23.598 -4.834 1.00 44.38 102 THR A O 1
ATOM 825 N N . GLY A 1 103 ? -1.109 24.095 -2.659 1.00 59.12 103 GLY A N 1
ATOM 826 C CA . GLY A 1 103 ? -2.310 24.935 -2.542 1.00 59.12 103 GLY A CA 1
ATOM 827 C C . GLY A 1 103 ? -3.548 24.221 -1.976 1.00 59.12 103 GLY A C 1
ATOM 828 O O . GLY A 1 103 ? -3.441 23.320 -1.147 1.00 59.12 103 GLY A O 1
ATOM 829 N N . ASN A 1 104 ? -4.749 24.638 -2.400 1.00 57.19 104 ASN A N 1
ATOM 830 C CA . ASN A 1 104 ? -6.029 24.274 -1.762 1.00 57.19 104 ASN A CA 1
ATOM 831 C C . ASN A 1 104 ? -6.311 22.760 -1.685 1.00 57.19 104 ASN A C 1
ATOM 833 O O . ASN A 1 104 ? -6.970 22.321 -0.747 1.00 57.19 104 ASN A O 1
ATOM 837 N N . LYS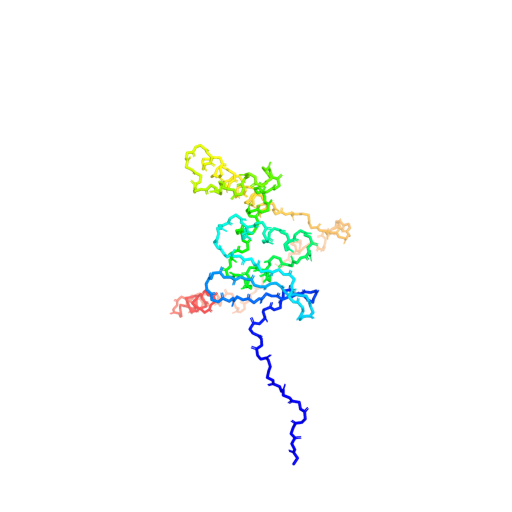 A 1 105 ? -5.764 21.951 -2.605 1.00 54.50 105 LYS A N 1
ATOM 838 C CA . LYS A 1 105 ? -5.900 20.482 -2.574 1.00 54.50 105 LYS A CA 1
ATOM 839 C C . LYS A 1 105 ? -5.115 19.812 -1.434 1.00 54.50 105 LYS A C 1
ATOM 841 O O . LYS A 1 105 ? -5.510 18.745 -0.974 1.00 54.50 105 LYS A O 1
ATOM 846 N N . ALA A 1 106 ? -4.029 20.422 -0.946 1.00 58.31 106 ALA A N 1
ATOM 847 C CA . ALA A 1 106 ? -3.360 19.939 0.267 1.00 58.31 106 ALA A CA 1
ATOM 848 C C . ALA A 1 106 ? -4.224 20.186 1.501 1.00 58.31 106 ALA A C 1
ATOM 850 O O . ALA A 1 106 ? -4.372 19.286 2.319 1.00 58.31 106 ALA A O 1
ATOM 851 N N . ARG A 1 107 ? -4.874 21.354 1.585 1.00 61.16 107 ARG A N 1
ATOM 852 C CA . ARG A 1 107 ? -5.799 21.662 2.685 1.00 61.16 107 ARG A CA 1
ATOM 853 C C . ARG A 1 107 ? -6.983 20.699 2.722 1.00 61.16 107 ARG A C 1
ATOM 855 O O . ARG A 1 107 ? -7.367 20.267 3.801 1.00 61.16 107 ARG A O 1
ATOM 862 N N . THR A 1 108 ? -7.533 20.312 1.567 1.00 66.88 108 THR A N 1
ATOM 863 C CA . THR A 1 108 ? -8.609 19.306 1.518 1.00 66.88 108 THR A CA 1
ATOM 864 C C . THR A 1 108 ? -8.126 17.922 1.949 1.00 66.88 108 THR A C 1
ATOM 866 O O . THR A 1 108 ? -8.843 17.229 2.660 1.00 66.88 108 THR A O 1
ATOM 869 N N . LEU A 1 109 ? -6.902 17.534 1.574 1.00 71.00 109 LEU A N 1
ATOM 870 C CA . LEU A 1 109 ? -6.303 16.257 1.976 1.00 71.00 109 LEU A CA 1
ATOM 871 C C . LEU A 1 109 ? -5.983 16.220 3.480 1.00 71.00 109 LEU A C 1
ATOM 873 O O . LEU A 1 109 ? -6.179 15.201 4.135 1.00 71.00 109 LEU A O 1
ATOM 877 N N . GLU A 1 110 ? -5.497 17.327 4.044 1.00 71.00 110 GLU A N 1
ATOM 878 C CA . GLU A 1 110 ? -5.282 17.473 5.487 1.00 71.00 110 GLU A CA 1
ATOM 879 C C . GLU A 1 110 ? -6.597 17.390 6.261 1.00 71.00 110 GLU A C 1
ATOM 881 O O . GLU A 1 110 ? -6.651 16.712 7.285 1.00 71.00 110 GLU A O 1
ATOM 886 N N . LEU A 1 111 ? -7.662 18.017 5.748 1.00 74.19 111 LEU A N 1
ATOM 887 C CA . LEU A 1 111 ? -9.003 17.907 6.322 1.00 74.19 111 LEU A CA 1
ATOM 888 C C . LEU A 1 111 ? -9.513 16.465 6.293 1.00 74.19 111 LEU A C 1
ATOM 890 O O . LEU A 1 111 ? -9.993 15.986 7.315 1.00 74.19 111 LEU A O 1
ATOM 894 N N . GLN A 1 112 ? -9.347 15.758 5.172 1.00 78.12 112 GLN A N 1
ATOM 895 C CA . GLN A 1 112 ? -9.728 14.346 5.059 1.00 78.12 112 GLN A CA 1
ATOM 896 C C . GLN A 1 112 ? -8.958 13.474 6.055 1.00 78.12 112 GLN A C 1
ATOM 898 O O . GLN A 1 112 ? -9.564 12.739 6.824 1.00 78.12 112 GLN A O 1
ATOM 903 N N . ARG A 1 113 ? -7.632 13.633 6.146 1.00 81.38 113 ARG A N 1
ATOM 904 C CA . ARG A 1 113 ? -6.799 12.902 7.121 1.00 81.38 113 ARG A CA 1
ATOM 905 C C . ARG A 1 113 ? -7.117 13.242 8.577 1.00 81.38 113 ARG A C 1
ATOM 907 O O . ARG A 1 113 ? -6.778 12.477 9.479 1.00 81.38 113 ARG A O 1
ATOM 914 N N . LYS A 1 114 ? -7.669 14.428 8.837 1.00 82.81 114 LYS A N 1
ATOM 915 C CA . LYS A 1 114 ? -8.137 14.822 10.167 1.00 82.81 114 LYS A CA 1
ATOM 916 C C . LYS A 1 114 ? -9.483 14.166 10.479 1.00 82.81 114 LYS A C 1
ATOM 918 O O . LYS A 1 114 ? -9.615 13.587 11.547 1.00 82.81 114 LYS A O 1
ATOM 923 N N . GLN A 1 115 ? -10.422 14.182 9.535 1.00 81.06 115 GLN A N 1
ATOM 924 C CA . GLN A 1 115 ? -11.718 13.512 9.666 1.00 81.06 115 GLN A CA 1
ATOM 925 C C . GLN A 1 115 ? -11.564 11.997 9.838 1.00 81.06 115 GLN A C 1
ATOM 927 O O . GLN A 1 115 ? -12.171 11.435 10.737 1.00 81.06 115 GLN A O 1
ATOM 932 N N . GLU A 1 116 ? -10.689 11.348 9.065 1.00 81.31 116 GLU A N 1
ATOM 933 C CA . GLU A 1 116 ? -10.398 9.915 9.215 1.00 81.31 116 GLU A CA 1
ATOM 934 C C . GLU A 1 116 ? -9.835 9.578 10.600 1.00 81.31 116 GLU A C 1
ATOM 936 O O . GLU A 1 116 ? -10.211 8.560 11.176 1.00 81.31 116 GLU A O 1
ATOM 941 N N . ARG A 1 117 ? -8.970 10.439 11.160 1.00 81.38 117 ARG A N 1
ATOM 942 C CA . ARG A 1 117 ? -8.472 10.280 12.535 1.00 81.38 117 ARG A CA 1
ATOM 943 C C . ARG A 1 117 ? -9.580 10.446 13.561 1.00 81.38 117 ARG A C 1
ATOM 945 O O . ARG A 1 117 ? -9.713 9.595 14.424 1.00 81.38 117 ARG A O 1
ATOM 952 N N . GLU A 1 118 ? -10.404 11.482 13.439 1.00 80.50 118 GLU A N 1
ATOM 953 C CA . GLU A 1 118 ? -11.542 11.690 14.339 1.00 80.50 118 GLU A CA 1
ATOM 954 C C . GLU A 1 118 ? -12.564 10.545 14.238 1.00 80.50 118 GLU A C 1
ATOM 956 O O . GLU A 1 118 ? -13.160 10.158 15.237 1.00 80.50 118 GLU A O 1
ATOM 961 N N . GLU A 1 119 ? -12.774 9.963 13.056 1.00 80.38 119 GLU A N 1
ATOM 962 C CA . GLU A 1 119 ? -13.627 8.786 12.872 1.00 80.38 119 GLU A CA 1
ATOM 963 C C . GLU A 1 119 ? -13.013 7.511 13.452 1.00 80.38 119 GLU A C 1
ATOM 965 O O . GLU A 1 119 ? -13.741 6.695 14.016 1.00 80.38 119 GLU A O 1
ATOM 970 N N . GLN A 1 120 ? -11.699 7.320 13.314 1.00 74.75 120 GLN A N 1
ATOM 971 C CA . GLN A 1 120 ? -10.983 6.213 13.946 1.00 74.75 120 GLN A CA 1
ATOM 972 C C . GLN A 1 120 ? -11.026 6.341 15.463 1.00 74.75 120 GLN A C 1
ATOM 974 O O . GLN A 1 120 ? -11.444 5.397 16.117 1.00 74.75 120 GLN A O 1
ATOM 979 N N . GLU A 1 121 ? -10.737 7.521 16.008 1.00 76.00 121 GLU A N 1
ATOM 980 C CA . GLU A 1 121 ? -10.883 7.811 17.433 1.00 76.00 121 GLU A CA 1
ATOM 981 C C . GLU A 1 121 ? -12.328 7.566 17.885 1.00 76.00 121 GLU A C 1
ATOM 983 O O . GLU A 1 121 ? -12.552 6.862 18.860 1.00 76.00 121 GLU A O 1
ATOM 988 N N . ARG A 1 122 ? -13.343 8.039 17.150 1.00 74.62 122 ARG A N 1
ATOM 989 C CA . ARG A 1 122 ? -14.756 7.749 17.469 1.00 74.62 122 ARG A CA 1
ATOM 990 C C . ARG A 1 122 ? -15.076 6.254 17.461 1.00 74.62 122 ARG A C 1
ATOM 992 O O . ARG A 1 122 ? -15.889 5.825 18.272 1.00 74.62 122 ARG A O 1
ATOM 999 N N . LYS A 1 123 ? -14.477 5.471 16.559 1.00 69.81 123 LYS A N 1
ATOM 1000 C CA . LYS A 1 123 ? -14.644 4.008 16.503 1.00 69.81 123 LYS A CA 1
ATOM 1001 C C . LYS A 1 123 ? -13.898 3.307 17.638 1.00 69.81 123 LYS A C 1
ATOM 1003 O O . LYS A 1 123 ? -14.446 2.379 18.215 1.00 69.81 123 LYS A O 1
ATOM 1008 N N . GLU A 1 124 ? -12.699 3.761 17.986 1.00 69.25 124 GLU A N 1
ATOM 1009 C CA . GLU A 1 124 ? -11.913 3.253 19.116 1.00 69.25 124 GLU A CA 1
ATOM 1010 C C . GLU A 1 124 ? -12.573 3.588 20.463 1.00 69.25 124 GLU A C 1
ATOM 1012 O O . GLU A 1 124 ? -12.610 2.750 21.360 1.00 69.25 124 GLU A O 1
ATOM 1017 N N . PHE A 1 125 ? -13.177 4.774 20.590 1.00 60.69 125 PHE A N 1
ATOM 1018 C CA . PHE A 1 125 ? -13.971 5.180 21.753 1.00 60.69 125 PHE A CA 1
ATOM 1019 C C . PHE A 1 125 ? -15.390 4.601 21.765 1.00 60.69 125 PHE A C 1
ATOM 1021 O O . PHE A 1 125 ? -16.086 4.724 22.776 1.00 60.69 125 PHE A O 1
ATOM 1028 N N . HIS A 1 126 ? -15.830 3.932 20.697 1.00 59.06 126 HIS A N 1
ATOM 1029 C CA . HIS A 1 126 ? -17.070 3.167 20.710 1.00 59.06 126 HIS A CA 1
ATOM 1030 C C . HIS A 1 126 ? -16.832 1.823 21.415 1.00 59.06 126 HIS A C 1
ATOM 1032 O O . HIS A 1 126 ? -16.865 0.752 20.805 1.00 59.06 126 HIS A O 1
ATOM 1038 N N . PHE A 1 127 ? -16.603 1.873 22.731 1.00 60.78 127 PHE A N 1
ATOM 1039 C CA . PHE A 1 127 ? -16.694 0.693 23.585 1.00 60.78 127 PHE A CA 1
ATOM 1040 C C . PHE A 1 127 ? -18.111 0.140 23.474 1.00 60.78 127 PHE A C 1
ATOM 1042 O O . PHE A 1 127 ? -19.076 0.738 23.953 1.00 60.78 127 PHE A O 1
ATOM 1049 N N . ASN A 1 128 ? -18.242 -1.000 22.804 1.00 58.53 128 ASN A N 1
ATOM 1050 C CA . ASN A 1 128 ? -19.514 -1.679 22.716 1.00 58.53 128 ASN A CA 1
ATOM 1051 C C . ASN A 1 128 ? -19.763 -2.401 24.047 1.00 58.53 128 ASN A C 1
ATOM 1053 O O . ASN A 1 128 ? 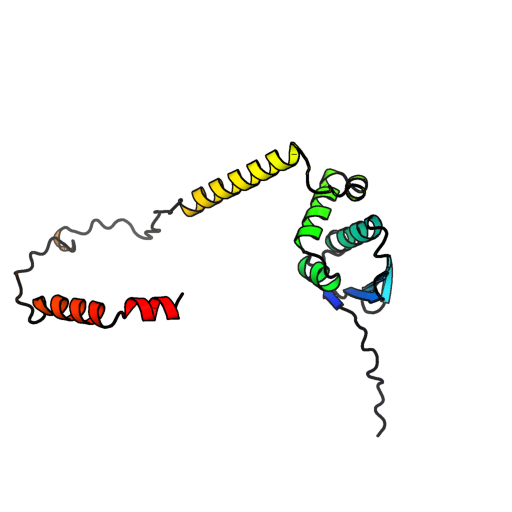-19.249 -3.491 24.279 1.00 58.53 128 ASN A O 1
ATOM 1057 N N . PHE A 1 129 ? -20.532 -1.773 24.940 1.00 61.25 129 PHE A N 1
ATOM 1058 C CA . PHE A 1 129 ? -20.992 -2.380 26.196 1.00 61.25 129 PHE A CA 1
ATOM 1059 C C . PHE A 1 129 ? -22.128 -3.393 25.984 1.00 61.25 129 PHE A C 1
ATOM 1061 O O . PHE A 1 129 ? -22.794 -3.788 26.942 1.00 61.25 129 PHE A O 1
ATOM 1068 N N . SER A 1 130 ? -22.357 -3.843 24.748 1.00 59.72 130 SER A N 1
ATOM 1069 C CA . SER A 1 130 ? -23.168 -5.023 24.490 1.00 59.72 130 SER A CA 1
ATOM 1070 C C . SER A 1 130 ? -22.383 -6.260 24.928 1.00 59.72 130 SER A C 1
ATOM 1072 O O . SER A 1 130 ? -21.707 -6.912 24.134 1.00 59.72 130 SER A O 1
ATOM 1074 N N . PHE A 1 131 ? -22.455 -6.584 26.216 1.00 62.12 131 PHE A N 1
ATOM 1075 C CA . PHE A 1 131 ? -22.199 -7.950 26.641 1.00 62.12 131 PHE A CA 1
ATOM 1076 C C . PHE A 1 131 ? -23.219 -8.820 25.905 1.00 62.12 131 PHE A C 1
ATOM 1078 O O . PHE A 1 131 ? -24.418 -8.680 26.146 1.00 62.12 131 PHE A O 1
ATOM 1085 N N . GLU A 1 132 ? -22.762 -9.678 24.993 1.00 52.91 132 GLU A N 1
ATOM 1086 C CA . GLU A 1 132 ? -23.553 -10.802 24.489 1.00 52.91 132 GLU A CA 1
ATOM 1087 C C . GLU A 1 132 ? -23.829 -11.726 25.679 1.00 52.91 132 GLU A C 1
ATOM 1089 O O . GLU A 1 132 ? -23.136 -12.708 25.932 1.00 52.91 132 GLU A O 1
ATOM 1094 N N . ARG A 1 133 ? -24.812 -11.345 26.495 1.00 51.44 133 ARG A N 1
ATOM 1095 C CA . ARG A 1 133 ? -25.389 -12.210 27.509 1.00 51.44 133 ARG A CA 1
ATOM 1096 C C . ARG A 1 133 ? -26.330 -13.144 26.756 1.00 51.44 133 ARG A C 1
ATOM 1098 O O . ARG A 1 133 ? -27.526 -12.897 26.643 1.00 51.44 133 ARG A O 1
ATOM 1105 N N . GLU A 1 134 ? -25.759 -14.189 26.161 1.00 48.53 134 GLU A N 1
ATOM 1106 C CA . GLU A 1 134 ? -26.528 -15.391 25.860 1.00 48.53 134 GLU A CA 1
ATOM 1107 C C . GLU A 1 134 ? -27.039 -15.936 27.193 1.00 48.53 134 GLU A C 1
ATOM 1109 O O . GLU A 1 134 ? -26.295 -16.497 27.997 1.00 48.53 134 GLU A O 1
ATOM 1114 N N . GLY A 1 135 ? -28.318 -15.696 27.445 1.00 51.25 135 GLY A N 1
ATOM 1115 C CA . GLY A 1 135 ? -28.978 -16.060 28.683 1.00 51.25 135 GLY A CA 1
ATOM 1116 C C . GLY A 1 135 ? -29.468 -14.814 29.388 1.00 51.25 135 GLY A C 1
ATOM 1117 O O . GLY A 1 135 ? -28.673 -13.955 29.770 1.00 51.25 135 GLY A O 1
ATOM 1118 N N . ASP A 1 136 ? -30.791 -14.762 29.523 1.00 50.84 136 ASP A N 1
ATOM 1119 C CA . ASP A 1 136 ? -31.562 -13.838 30.341 1.00 50.84 136 ASP A CA 1
ATOM 1120 C C . ASP A 1 136 ? -30.748 -13.28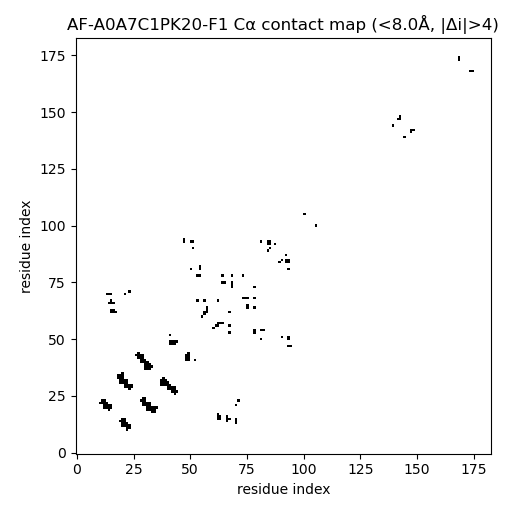8 31.508 1.00 50.84 136 ASP A C 1
ATOM 1122 O O . ASP A 1 136 ? -30.029 -14.034 32.182 1.00 50.84 136 ASP A O 1
ATOM 1126 N N . GLU A 1 137 ? -30.889 -11.989 31.778 1.00 55.34 137 GLU A N 1
ATOM 1127 C CA . GLU A 1 137 ? -30.493 -11.422 33.059 1.00 55.34 137 GLU A CA 1
ATOM 1128 C C . GLU A 1 137 ? -31.252 -12.184 34.147 1.00 55.34 137 GLU A C 1
ATOM 1130 O O . GLU A 1 137 ? -32.358 -11.813 34.534 1.00 55.34 137 GLU A O 1
ATOM 1135 N N . LYS A 1 138 ? -30.689 -13.309 34.599 1.00 57.09 138 LYS A N 1
ATOM 1136 C CA . LYS A 1 138 ? -31.179 -14.035 35.751 1.00 57.09 138 LYS A CA 1
ATOM 1137 C C . LYS A 1 138 ? -31.114 -13.008 36.855 1.00 57.09 138 LYS A C 1
ATOM 1139 O O . LYS A 1 138 ? -30.023 -12.600 37.253 1.00 57.09 138 LYS A O 1
ATOM 1144 N N . GLN A 1 139 ? -32.282 -12.526 37.259 1.00 58.47 139 GLN A N 1
ATOM 1145 C CA . GLN A 1 139 ? -32.443 -11.786 38.490 1.00 58.47 139 GLN 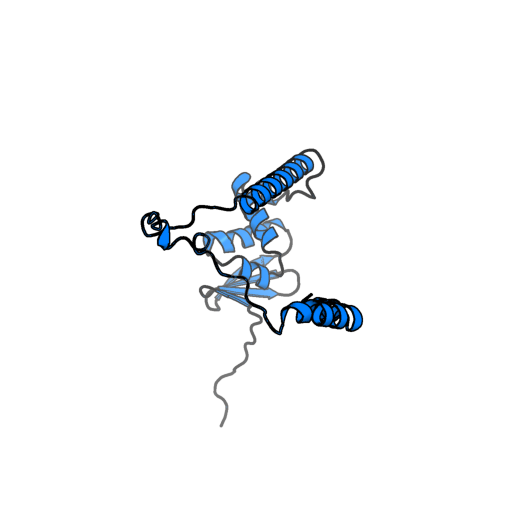A CA 1
ATOM 1146 C C . GLN A 1 139 ? -31.852 -12.701 39.553 1.00 58.47 139 GLN A C 1
ATOM 1148 O O . GLN A 1 139 ? -32.445 -13.721 39.893 1.00 58.47 139 GLN A O 1
ATOM 1153 N N . VAL A 1 140 ? -30.608 -12.424 39.937 1.00 58.25 140 VAL A N 1
ATOM 1154 C CA . VAL A 1 140 ? -29.920 -13.184 40.969 1.00 58.25 140 VAL A CA 1
ATOM 1155 C C . VAL A 1 140 ? -30.791 -13.002 42.202 1.00 58.25 140 VAL A C 1
ATOM 1157 O O . VAL A 1 140 ? -31.021 -11.862 42.617 1.00 58.25 140 VAL A O 1
ATOM 1160 N N . GLU A 1 141 ? -31.363 -14.095 42.713 1.00 64.19 141 GLU A N 1
ATOM 1161 C CA . GLU A 1 141 ? -32.155 -14.048 43.940 1.00 64.19 141 GLU A CA 1
ATOM 1162 C C . GLU A 1 141 ? -31.320 -13.333 45.010 1.00 64.19 141 GLU A C 1
ATOM 1164 O O . GLU A 1 141 ? -30.100 -13.503 45.063 1.00 64.19 141 GLU A O 1
ATOM 1169 N N . GLN A 1 142 ? -31.943 -12.485 45.836 1.00 63.28 142 GLN A N 1
ATOM 1170 C CA . GLN A 1 142 ? -31.217 -11.624 46.787 1.00 63.28 142 GLN A CA 1
ATOM 1171 C C . GLN A 1 142 ? -30.223 -12.396 47.675 1.00 63.28 142 GLN A C 1
ATOM 1173 O O . GLN A 1 142 ? -29.241 -11.820 48.133 1.00 63.28 142 GLN A O 1
ATOM 1178 N N . GLU A 1 143 ? -30.439 -13.694 47.888 1.00 62.28 143 GLU A N 1
ATOM 1179 C CA . GLU A 1 143 ? -29.569 -14.579 48.670 1.00 62.28 143 GLU A CA 1
ATOM 1180 C C . GLU A 1 143 ? -28.270 -15.002 47.947 1.00 62.28 143 GLU A C 1
ATOM 1182 O O . GLU A 1 143 ? -27.265 -15.330 48.592 1.00 62.28 143 GLU A O 1
ATOM 1187 N N . GLU A 1 144 ? -28.253 -14.967 46.613 1.00 61.88 144 GLU A N 1
ATOM 1188 C CA . GLU A 1 144 ? -27.088 -15.273 45.772 1.00 61.88 144 GLU A CA 1
ATOM 1189 C C . GLU A 1 144 ? -26.291 -14.023 45.369 1.00 61.88 144 GLU A C 1
ATOM 1191 O O . GLU A 1 144 ? -25.215 -14.132 44.772 1.00 61.88 144 GLU A O 1
ATOM 1196 N N . ALA A 1 145 ? -26.770 -12.825 45.717 1.00 67.25 145 ALA A N 1
ATOM 1197 C CA . ALA A 1 145 ? -26.063 -11.591 45.415 1.00 67.25 145 ALA A CA 1
ATOM 1198 C C . ALA A 1 145 ? -24.716 -11.532 46.181 1.00 67.25 145 ALA A C 1
ATOM 1200 O O . ALA A 1 145 ? -24.695 -11.668 47.411 1.00 67.25 145 ALA A O 1
ATOM 1201 N N . PRO A 1 146 ? -23.574 -11.286 45.498 1.00 65.69 146 PRO A N 1
ATOM 1202 C CA . PRO A 1 146 ? -22.227 -11.396 46.083 1.00 65.69 146 PRO A CA 1
ATOM 1203 C C . PRO A 1 146 ? -21.983 -10.537 47.329 1.00 65.69 146 PRO A C 1
ATOM 1205 O O . PRO A 1 146 ? -21.067 -10.813 48.100 1.00 65.69 146 PRO A O 1
ATOM 1208 N N . PHE A 1 147 ? -22.786 -9.487 47.513 1.00 67.44 147 PHE A N 1
ATOM 1209 C CA . PHE A 1 147 ? -22.635 -8.488 48.568 1.00 67.44 147 PHE A CA 1
ATOM 1210 C C . PHE A 1 147 ? -23.733 -8.550 49.642 1.00 67.44 147 PHE A C 1
ATOM 1212 O O . PHE A 1 147 ? -23.692 -7.755 50.575 1.00 67.44 147 PHE A O 1
ATOM 1219 N N . GLN A 1 148 ? -24.702 -9.469 49.537 1.00 69.38 148 GLN A N 1
ATOM 1220 C CA . GLN A 1 148 ? -25.800 -9.601 50.510 1.00 69.38 148 GLN A CA 1
ATOM 1221 C C . GLN A 1 148 ? -25.401 -10.418 51.748 1.00 69.38 148 GLN A C 1
ATOM 1223 O O . GLN A 1 148 ? -26.059 -10.349 52.784 1.00 69.38 148 GLN A O 1
ATOM 1228 N N . ARG A 1 149 ? -24.330 -11.216 51.650 1.00 70.06 149 ARG A N 1
ATOM 1229 C CA . ARG A 1 149 ? -23.835 -12.032 52.762 1.00 70.06 149 ARG A CA 1
ATOM 1230 C C . ARG A 1 149 ? -23.039 -11.163 53.724 1.00 70.06 149 ARG A C 1
ATOM 1232 O O . ARG A 1 149 ? -21.940 -10.710 53.408 1.00 70.06 149 ARG A O 1
ATOM 1239 N N . GLU A 1 150 ? -23.571 -10.975 54.925 1.00 71.69 150 GLU A N 1
ATOM 1240 C CA . GLU A 1 150 ? -22.817 -10.371 56.017 1.00 71.69 150 GLU A CA 1
ATOM 1241 C C . GLU A 1 150 ? -21.702 -11.328 56.455 1.00 71.69 150 GLU A C 1
ATOM 1243 O O . GLU A 1 150 ? -21.931 -12.363 57.083 1.00 71.69 150 GLU A O 1
ATOM 1248 N N . HIS A 1 151 ? -20.465 -10.996 56.094 1.00 73.81 151 HIS A N 1
ATOM 1249 C CA . HIS A 1 151 ? -19.295 -11.714 56.577 1.00 73.81 151 HIS A CA 1
ATOM 1250 C C . HIS A 1 151 ? -18.840 -11.103 57.910 1.00 73.81 151 HIS A C 1
ATOM 1252 O O . HIS A 1 151 ? -18.507 -9.915 57.948 1.00 73.81 151 HIS A O 1
ATOM 1258 N N . PRO A 1 152 ? -18.780 -11.880 59.010 1.00 76.88 152 PRO A N 1
ATOM 1259 C CA . PRO A 1 152 ? -18.232 -11.379 60.260 1.00 76.88 152 PRO A CA 1
ATOM 1260 C C . PRO A 1 152 ? -16.754 -11.040 60.071 1.00 76.88 152 PRO A C 1
ATOM 1262 O O . PRO A 1 152 ? -16.031 -11.715 59.334 1.00 76.88 152 PRO A O 1
ATOM 1265 N N . TRP A 1 153 ? -16.293 -9.996 60.759 1.00 76.00 153 TRP A N 1
ATOM 1266 C CA . TRP A 1 153 ? -14.904 -9.564 60.674 1.00 76.00 153 TRP A CA 1
ATOM 1267 C C . TRP A 1 153 ? -13.957 -10.701 61.082 1.00 76.00 153 TRP A C 1
ATOM 1269 O O . TRP A 1 153 ? -13.926 -11.129 62.237 1.00 76.00 153 TRP A O 1
ATOM 1279 N N . GLN A 1 154 ? -13.175 -11.200 60.124 1.00 75.56 154 GLN A N 1
ATOM 1280 C CA . GLN A 1 154 ? -12.173 -12.231 60.368 1.00 75.56 154 GLN A CA 1
ATOM 1281 C C . GLN A 1 154 ? -10.792 -11.594 60.527 1.00 75.56 154 GLN A C 1
ATOM 1283 O O . GLN A 1 154 ? -10.299 -10.904 59.634 1.00 75.56 154 GLN A O 1
ATOM 1288 N N . LYS A 1 155 ? -10.128 -11.873 61.656 1.00 73.19 155 LYS A N 1
ATOM 1289 C CA . LYS A 1 155 ? -8.711 -11.538 61.854 1.00 73.19 155 LYS A CA 1
ATOM 1290 C C . LYS A 1 155 ? -7.867 -12.341 60.869 1.00 73.19 155 LYS A C 1
ATOM 1292 O 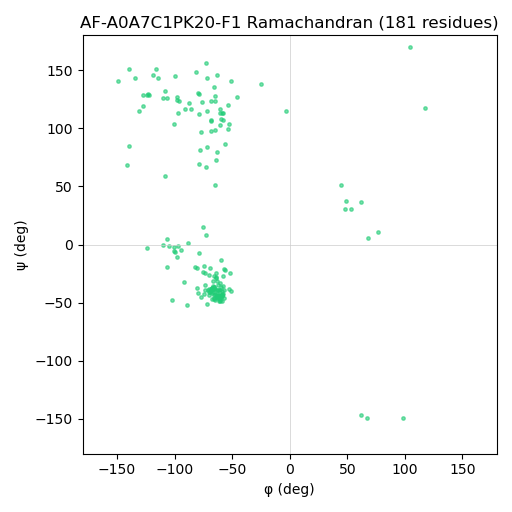O . LYS A 1 155 ? -7.545 -13.499 61.131 1.00 73.19 155 LYS A O 1
ATOM 1297 N N . SER A 1 156 ? -7.474 -11.741 59.752 1.00 75.00 156 SER A N 1
ATOM 1298 C CA . SER A 1 156 ? -6.467 -12.348 58.888 1.00 75.00 156 SER A CA 1
ATOM 1299 C C . SER A 1 156 ? -5.077 -12.075 59.470 1.00 75.00 156 SER A C 1
ATOM 1301 O O . SER A 1 156 ? -4.721 -10.942 59.794 1.00 75.00 156 SER A O 1
ATOM 1303 N N . ARG A 1 157 ? -4.251 -13.123 59.589 1.00 74.38 157 ARG A N 1
ATOM 1304 C CA . ARG A 1 157 ? -2.831 -12.998 59.987 1.00 74.38 157 ARG A CA 1
ATOM 1305 C C . ARG A 1 157 ? -2.015 -12.130 59.018 1.00 74.38 157 ARG A C 1
ATOM 1307 O O . ARG A 1 157 ? -0.904 -11.727 59.336 1.00 74.38 157 ARG A O 1
ATOM 1314 N N . TYR A 1 158 ? -2.582 -11.843 57.849 1.00 73.81 158 TYR A N 1
ATOM 1315 C CA . TYR A 1 158 ? -1.954 -11.138 56.741 1.00 73.81 158 TYR A CA 1
ATOM 1316 C C . TYR A 1 158 ? -2.465 -9.704 56.564 1.00 73.81 158 TYR A C 1
ATOM 1318 O O . TYR A 1 158 ? -2.039 -9.041 55.626 1.00 73.81 158 TYR A O 1
ATOM 1326 N N . ALA A 1 159 ? -3.326 -9.186 57.450 1.00 71.25 159 ALA A N 1
ATOM 1327 C CA . ALA A 1 159 ? -3.878 -7.830 57.333 1.00 71.25 159 ALA A CA 1
ATOM 1328 C C . ALA A 1 159 ? -2.801 -6.721 57.247 1.00 71.25 159 ALA A C 1
ATOM 1330 O O . ALA A 1 159 ? -3.070 -5.645 56.723 1.00 71.25 159 ALA A O 1
ATOM 1331 N N . GLY A 1 160 ? -1.574 -6.989 57.713 1.00 74.50 160 GLY A N 1
ATOM 1332 C CA . GLY A 1 160 ? -0.427 -6.077 57.626 1.00 74.50 160 GLY A CA 1
ATOM 1333 C C . GLY A 1 160 ? 0.576 -6.372 56.504 1.00 74.50 160 GLY A C 1
ATOM 1334 O O . GLY A 1 160 ? 1.535 -5.618 56.352 1.00 74.50 160 GLY A O 1
ATOM 1335 N N . ILE A 1 161 ? 0.395 -7.434 55.706 1.00 82.06 161 ILE A N 1
ATOM 1336 C CA . ILE A 1 161 ? 1.398 -7.830 54.699 1.00 82.06 161 ILE A CA 1
ATOM 1337 C C . ILE A 1 161 ? 1.586 -6.761 53.621 1.00 82.06 161 ILE A C 1
ATOM 1339 O O . ILE A 1 161 ? 2.689 -6.582 53.114 1.00 82.06 161 ILE A O 1
ATOM 1343 N N . PHE A 1 162 ? 0.540 -5.980 53.345 1.00 77.62 162 PHE A N 1
ATOM 1344 C CA . PHE A 1 162 ? 0.583 -4.877 52.391 1.00 77.62 162 PHE A CA 1
ATOM 1345 C C . PHE A 1 162 ? 1.594 -3.793 52.777 1.00 77.62 162 PHE A C 1
ATOM 1347 O O . PHE A 1 162 ? 2.235 -3.238 51.891 1.00 77.62 162 PHE A O 1
ATOM 1354 N N . VAL A 1 163 ? 1.820 -3.537 54.070 1.00 81.38 163 VAL A N 1
ATOM 1355 C CA . VAL A 1 163 ? 2.823 -2.552 54.516 1.00 81.38 163 VAL A CA 1
ATOM 1356 C C . VAL A 1 163 ? 4.231 -3.005 54.121 1.00 81.38 163 VAL A C 1
ATOM 1358 O O . VAL A 1 163 ? 5.023 -2.212 53.607 1.00 81.38 163 VAL A O 1
ATOM 1361 N N . HIS A 1 164 ? 4.520 -4.297 54.292 1.00 80.75 164 HIS A N 1
ATOM 1362 C CA . HIS A 1 164 ? 5.781 -4.909 53.874 1.00 80.75 164 HIS A CA 1
ATOM 1363 C C . HIS A 1 164 ? 5.901 -5.001 52.349 1.00 80.75 164 HIS A C 1
ATOM 1365 O O . HIS A 1 164 ? 6.957 -4.707 51.792 1.00 80.75 164 HIS A O 1
ATOM 1371 N N . GLN A 1 165 ? 4.813 -5.347 51.656 1.00 78.75 165 GLN A N 1
ATOM 1372 C CA . GLN A 1 165 ? 4.787 -5.437 50.197 1.00 78.75 165 GLN A CA 1
ATOM 1373 C C . GLN A 1 165 ? 5.082 -4.076 49.546 1.00 78.75 165 GLN A C 1
ATOM 1375 O O . GLN A 1 165 ? 5.894 -3.995 48.627 1.00 78.75 165 GLN A O 1
ATOM 1380 N N . VAL A 1 166 ? 4.479 -2.999 50.057 1.00 82.19 166 VAL A N 1
ATOM 1381 C CA . VAL A 1 166 ? 4.666 -1.630 49.551 1.00 82.19 166 VAL A CA 1
ATOM 1382 C C . VAL A 1 166 ? 6.094 -1.133 49.790 1.00 82.19 166 VAL A C 1
ATOM 1384 O O . VAL A 1 166 ? 6.691 -0.526 48.900 1.00 82.19 166 VAL A O 1
ATOM 1387 N N . THR A 1 167 ? 6.684 -1.421 50.954 1.00 80.69 167 THR A N 1
ATOM 1388 C CA . THR A 1 167 ? 8.082 -1.046 51.238 1.00 80.69 167 THR A CA 1
ATOM 1389 C C . THR A 1 167 ? 9.080 -1.823 50.379 1.00 80.69 167 THR A C 1
ATOM 1391 O O . THR A 1 167 ? 10.008 -1.221 49.830 1.00 80.69 167 THR A O 1
ATOM 1394 N N . LEU A 1 168 ? 8.870 -3.128 50.186 1.00 77.00 168 LEU A N 1
ATOM 1395 C CA . LEU A 1 168 ? 9.669 -3.946 49.267 1.00 77.00 168 LEU A CA 1
ATOM 1396 C C . LEU A 1 168 ? 9.569 -3.443 47.819 1.00 77.00 168 LEU A C 1
ATOM 1398 O O . LEU A 1 168 ? 10.590 -3.253 47.164 1.00 77.00 168 LEU A O 1
ATOM 1402 N N . MET A 1 169 ? 8.363 -3.145 47.329 1.00 76.75 169 MET A N 1
ATOM 1403 C CA . MET A 1 169 ? 8.164 -2.598 45.979 1.00 76.75 169 MET A CA 1
ATOM 1404 C C . MET A 1 169 ? 8.823 -1.223 45.788 1.00 76.75 169 MET A C 1
ATOM 1406 O O . MET A 1 169 ? 9.398 -0.963 44.730 1.00 76.75 169 MET A O 1
ATOM 1410 N N . SER A 1 170 ? 8.768 -0.357 46.806 1.00 75.50 170 SER A N 1
ATOM 1411 C CA . SER A 1 170 ? 9.364 0.985 46.775 1.00 75.50 170 SER A CA 1
ATOM 1412 C C . SER A 1 170 ? 10.896 0.938 46.725 1.00 75.50 170 SER A C 1
ATOM 1414 O O . SER A 1 170 ? 11.520 1.585 45.880 1.00 75.50 170 SER A O 1
ATOM 1416 N N . THR A 1 171 ? 11.509 0.119 47.585 1.00 75.19 171 THR A N 1
ATOM 1417 C CA . THR A 1 171 ? 12.974 -0.006 47.677 1.00 75.19 171 THR A CA 1
ATOM 1418 C C . THR A 1 171 ? 13.592 -0.707 46.472 1.00 75.19 171 THR A C 1
ATOM 1420 O O . THR A 1 171 ? 14.654 -0.297 46.013 1.00 75.19 171 THR A O 1
ATOM 1423 N N . TRP A 1 172 ? 12.939 -1.735 45.926 1.00 71.94 172 TRP A N 1
ATOM 1424 C CA . TRP A 1 172 ? 13.508 -2.536 44.837 1.00 71.94 172 TRP A CA 1
ATOM 1425 C C . TRP A 1 172 ? 13.205 -2.006 43.436 1.00 71.94 172 TRP A C 1
ATOM 1427 O O . TRP A 1 172 ? 13.638 -2.614 42.460 1.00 71.94 172 TRP A O 1
ATOM 1437 N N . GLN A 1 173 ? 12.486 -0.880 43.310 1.00 73.75 173 GLN A N 1
ATOM 1438 C CA . GLN A 1 173 ? 12.157 -0.248 42.022 1.00 73.75 173 GLN A CA 1
ATOM 1439 C C . GLN A 1 173 ? 11.611 -1.264 40.998 1.00 73.75 173 GLN A C 1
ATOM 1441 O O . GLN A 1 173 ? 11.821 -1.107 39.797 1.00 73.75 173 GLN A O 1
ATOM 1446 N N . TRP A 1 174 ? 10.932 -2.321 41.461 1.00 68.56 174 TRP A N 1
ATOM 1447 C CA . TRP A 1 174 ? 10.618 -3.500 40.645 1.00 68.56 174 TRP A CA 1
ATOM 1448 C C . TRP A 1 174 ? 9.811 -3.124 39.397 1.00 68.56 174 TRP A C 1
ATOM 1450 O O . TRP A 1 174 ? 10.082 -3.609 38.302 1.00 68.56 174 TRP A O 1
ATOM 1460 N N . PHE A 1 175 ? 8.934 -2.128 39.544 1.00 69.38 175 PHE A N 1
ATOM 1461 C CA . PHE A 1 175 ? 8.200 -1.508 38.446 1.00 69.38 175 PHE A CA 1
ATOM 1462 C C . PHE A 1 175 ? 9.096 -0.917 37.348 1.00 69.38 175 PHE A C 1
ATOM 1464 O O . PHE A 1 175 ? 8.780 -1.069 36.173 1.00 69.38 175 PHE A O 1
ATOM 1471 N N . LYS A 1 176 ? 10.230 -0.280 37.679 1.00 69.62 176 LYS A N 1
ATOM 1472 C CA . LYS A 1 176 ? 11.169 0.225 36.660 1.00 69.62 176 LYS A CA 1
ATOM 1473 C C . LYS A 1 176 ? 11.814 -0.912 35.874 1.00 69.62 176 LYS A C 1
ATOM 1475 O O . LYS A 1 176 ? 12.017 -0.772 34.673 1.00 69.62 176 LYS A O 1
ATOM 1480 N N . PHE A 1 177 ? 12.108 -2.030 36.535 1.00 71.06 177 PHE A N 1
ATOM 1481 C CA . PHE A 1 177 ? 12.712 -3.191 35.886 1.00 71.06 177 PHE A CA 1
ATOM 1482 C C . PHE A 1 177 ? 11.722 -3.888 34.945 1.00 71.06 177 PHE A C 1
ATOM 1484 O O . PHE A 1 177 ? 12.067 -4.208 33.812 1.00 71.06 177 PHE A O 1
ATOM 1491 N N . THR A 1 178 ? 10.467 -4.058 35.370 1.00 74.25 178 THR A N 1
ATOM 1492 C CA . THR A 1 178 ? 9.424 -4.657 34.524 1.00 74.25 178 THR A CA 1
ATOM 1493 C C . THR A 1 178 ? 9.041 -3.756 33.352 1.00 74.25 178 THR A C 1
ATOM 1495 O O . THR A 1 178 ? 8.855 -4.254 32.247 1.00 74.25 178 THR A O 1
ATOM 1498 N N . ILE A 1 179 ? 8.974 -2.435 33.557 1.00 72.56 179 ILE A N 1
ATOM 1499 C CA . ILE A 1 179 ? 8.680 -1.478 32.478 1.00 72.56 179 ILE A CA 1
ATOM 1500 C C . ILE A 1 179 ? 9.822 -1.438 31.453 1.00 72.56 179 ILE A C 1
ATOM 1502 O O . ILE A 1 179 ? 9.549 -1.332 30.269 1.00 72.56 179 ILE A O 1
ATOM 1506 N N . GLY A 1 180 ? 11.085 -1.574 31.871 1.00 69.25 180 GLY A N 1
ATOM 1507 C CA . GLY A 1 180 ? 12.219 -1.629 30.940 1.00 69.25 180 GLY A CA 1
ATOM 1508 C C . GLY A 1 180 ? 12.367 -2.947 30.168 1.00 69.25 180 GLY A C 1
ATOM 1509 O O . GLY A 1 180 ? 13.072 -2.974 29.168 1.00 69.25 180 GLY A O 1
ATOM 1510 N N . TYR A 1 181 ? 11.745 -4.039 30.628 1.00 72.69 181 TYR A N 1
ATOM 1511 C CA . TYR A 1 181 ? 11.789 -5.341 29.948 1.00 72.69 181 TYR A CA 1
ATOM 1512 C C . TYR A 1 181 ? 10.621 -5.546 28.970 1.00 72.69 181 TYR A C 1
ATOM 1514 O O . TYR A 1 181 ? 10.781 -6.225 27.959 1.00 72.69 181 TYR A O 1
ATOM 1522 N N . PHE A 1 182 ? 9.450 -4.978 29.275 1.00 70.62 182 PHE A N 1
ATOM 1523 C CA . PHE A 1 182 ? 8.242 -5.080 28.444 1.00 70.62 182 PHE A CA 1
ATOM 1524 C C . PHE A 1 182 ? 7.907 -3.798 27.661 1.00 70.62 182 PHE A C 1
ATOM 1526 O O . PHE A 1 182 ? 6.906 -3.784 26.945 1.00 70.62 182 PHE A O 1
ATOM 1533 N N . GLY A 1 183 ? 8.702 -2.737 27.824 1.00 51.78 183 GLY A N 1
ATOM 1534 C CA . GLY A 1 183 ? 8.619 -1.481 27.073 1.00 51.78 183 GLY A CA 1
ATOM 1535 C C . GLY A 1 183 ? 9.575 -1.442 25.892 1.00 51.78 183 GLY A C 1
ATOM 1536 O O . GLY A 1 183 ? 10.701 -1.970 26.031 1.00 51.78 183 GLY A O 1
#

Secondary structure (DSSP, 8-state):
---SS-------EEEEETTEEEEEETTTEEEEEETTEEEEEEES-SHHHHHHHHHHHHHTS---HHHHHHHHT--HHHHHHHHHHHHHHTHHHHHT--SS--SHHHHHHHHHHHHHHHHHHHHHS---------S------TTT-TTTS-------TTTTHHHHHHHHHHHTTHHHHHHHHH-

Mean predicted aligned error: 18.99 Å

Foldseek 3Di:
DDDPDPPDDPQCWQDQDPQKTWHDDPQFWIFIDHVNDTDDIFTVPPVLRVLVVLLCCCPVVVTDLVSSCVRVVHDSVVNVLSNVQCVVPNSVSSVCPDPPPPPPVVVVVVVVVVVVVVVVVVVVVPPPPPPPPPDPPPPQPCVRPPPSDDDPDDDDPCPCVVVVVVVVCVVVVVVVVVVVVVD

Solvent-accessible surface area (backbone atoms only — not comparable to full-atom values): 11200 Å² total; per-residue (Å²): 137,80,80,93,63,86,91,73,75,89,63,76,54,40,73,42,51,98,60,30,29,40,32,71,53,78,87,52,35,38,39,35,30,50,77,89,39,83,74,49,77,44,43,54,68,61,66,47,64,35,49,53,50,55,45,44,43,43,66,78,64,64,38,51,57,65,39,53,17,64,70,69,75,45,59,51,67,56,53,52,51,52,48,52,39,34,72,76,52,37,75,71,32,55,74,60,63,73,70,72,63,76,60,74,64,36,57,53,51,52,49,49,59,46,50,53,47,54,50,49,50,53,54,70,66,53,71,73,81,72,73,84,63,86,61,76,87,70,77,65,53,71,88,72,38,92,81,62,67,86,73,75,91,71,90,58,96,59,79,61,50,61,62,57,51,53,51,52,48,63,75,63,43,48,65,61,57,52,49,66,72,78,97

pLDDT: mean 73.97, std 13.83, range [33.44, 90.88]

Nearest PDB structures (foldseek):
  8r7y-assembly2_D  TM=8.032E-01  e=2.512E-01  Bacillus subtilis subsp. subtilis str. 168
  6t1f-assembly2_D  TM=6.501E-01  e=4.336E-01  Caulobacter vibrioides NA1000
  6t1f-assembly2_C  TM=6.842E-01  e=7.951E-01  Caulobacter vibrioides NA1000
  4yrv-assembly1_A  TM=7.730E-01  e=7.498E+00  Nostoc sp. PCC 7120 = FACHB-418

Sequence (183 aa):
MSTLFPTAKSTDLIPIGNGFGLKKIGDDRIEFYRFDKLQKVVPRKPQIDFRLFVIDLARSYALKKNKIAEALGISRQSIDNWLDIYHQYGISGLENSPRTPTGNKARTLELQRKQEREEQERKEFHFNFSFEREGDEKQVEQEEAPFQREHPWQKSRYAGIFVHQVTLMSTWQWFKFTIGYFG